Protein AF-A0A2D4LX28-F1 (afdb_monomer_lite)

Sequence (322 aa):
HTVEESMIPMRGKKRTGKRAVTASGRASVHQKMATTAMMVPIAQAVLQQLQKSELEQSAVEQGTAQNGTINRAFEMLEAPPQQAQVQVVVKEKLPEEAEQKWDEERQQLQEKHQTLCKGMSLAVCYAASIGGIATLTGTTPNLVMKGQMDELFCRNDNVVNFASWFTFAFPAMLVLLVLSWLWLLVMFLGLDFKKNFGCGISEAEKRKSERAYSIIKSEYRALGRMKFSEGAILILFIALVVLWFTREPGFMTGWANALFSHRAKSHITDATVVIFISLLMFLIPSEMPRCSSGAQQEGSPGQIRAPPALLDWTTVNRQMPW

Secondary structure (DSSP, 8-state):
--S-SS--SHHHHHHHHHHHHHHHHHHHHHHHHHHHHHHHHHHHHHHHHHHHHHHHHHHHHHHHHHSTTS-TTSTTS---------------PPPHHHHHHHHHHHHHHHHHHHHHHHHHHHHHHHHHHHHTTSSTTTSHHHHHHHHHHHHH-TTSTTSS-HHHHHHHHHHHHHHHHHHHHHHHHHHHH-S-HHHHTTTT--HHHHHHHHHHHHHHHHHHHHT-SPPHHHHHHHHHHHHHHHHHHHHS-SSS--HHHHH-TTT-TTT--HHHHHHHHHHHHHHSBSS-----S-------TT---PPPBSS-HHHHHHH---

InterPro domains:
  IPR001898 Solute carrier family 13 [PF00939] (34-322)

Structure (mmCIF, N/CA/C/O backbone):
data_AF-A0A2D4LX28-F1
#
_en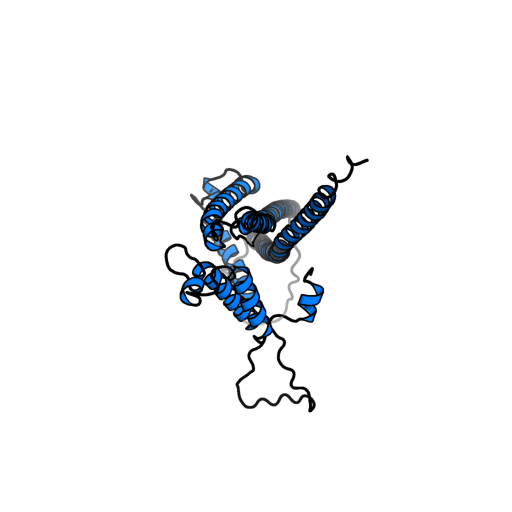try.id   AF-A0A2D4LX28-F1
#
loop_
_atom_site.group_PDB
_atom_site.id
_atom_site.type_symbol
_atom_site.label_atom_id
_atom_site.label_alt_id
_atom_site.label_comp_id
_atom_site.label_asym_id
_atom_site.label_entity_id
_atom_site.label_seq_id
_atom_site.pdbx_PDB_ins_code
_atom_site.Cartn_x
_atom_site.Cartn_y
_atom_site.Cartn_z
_atom_site.occupancy
_atom_site.B_iso_or_equiv
_atom_site.auth_seq_id
_atom_site.auth_comp_id
_atom_site.auth_asym_id
_atom_site.auth_atom_id
_atom_site.pdbx_PDB_model_num
ATOM 1 N N . HIS A 1 1 ? 21.641 49.883 -34.434 1.00 36.94 1 HIS A N 1
ATOM 2 C CA . HIS A 1 1 ? 20.726 48.747 -34.666 1.00 36.94 1 HIS A CA 1
ATOM 3 C C . HIS A 1 1 ? 21.448 47.434 -34.395 1.00 36.94 1 HIS A C 1
ATOM 5 O O . HIS A 1 1 ? 22.050 46.934 -35.329 1.00 36.94 1 HIS A O 1
ATOM 11 N N . THR A 1 2 ? 21.459 46.936 -33.149 1.00 34.66 2 THR A N 1
ATOM 12 C CA . THR A 1 2 ? 21.547 45.503 -32.743 1.00 34.66 2 THR A CA 1
ATOM 13 C C . THR A 1 2 ? 21.937 45.412 -31.263 1.00 34.66 2 THR A C 1
ATOM 15 O O . THR A 1 2 ? 23.065 45.103 -30.908 1.00 34.66 2 THR A O 1
ATOM 18 N N . VAL A 1 3 ? 20.985 45.714 -30.380 1.00 32.72 3 VAL A N 1
ATOM 19 C CA . VAL A 1 3 ? 20.997 45.262 -28.978 1.00 32.72 3 VAL A CA 1
ATOM 20 C C . VAL A 1 3 ? 19.548 44.926 -28.630 1.00 32.72 3 VAL A C 1
ATOM 22 O O . VAL A 1 3 ? 18.914 45.630 -27.859 1.00 32.72 3 VAL A O 1
ATOM 25 N N . GLU A 1 4 ? 18.955 43.931 -29.298 1.00 31.34 4 GLU A N 1
ATOM 26 C CA . GLU A 1 4 ? 17.570 43.541 -28.977 1.00 31.34 4 GLU A CA 1
ATOM 27 C C . GLU A 1 4 ? 17.203 42.085 -29.314 1.00 31.34 4 GLU A C 1
ATOM 29 O O . GLU A 1 4 ? 16.034 41.776 -29.510 1.00 31.34 4 GLU A O 1
ATOM 34 N N . GLU A 1 5 ? 18.166 41.154 -29.355 1.00 33.81 5 GLU A N 1
ATOM 35 C CA . GLU A 1 5 ? 17.870 39.769 -29.775 1.00 33.81 5 GLU A CA 1
ATOM 36 C C . GLU A 1 5 ? 18.361 38.664 -28.824 1.00 33.81 5 GLU A C 1
ATOM 38 O O . GLU A 1 5 ? 18.565 37.523 -29.222 1.00 33.81 5 GLU A O 1
ATOM 43 N N . SER A 1 6 ? 18.526 38.960 -27.531 1.00 34.12 6 SER A N 1
ATOM 44 C CA . SER A 1 6 ? 18.996 37.970 -26.542 1.00 34.12 6 SER A CA 1
ATOM 45 C C . SER A 1 6 ? 18.087 37.788 -25.322 1.00 34.12 6 SER A C 1
ATOM 47 O O . SER A 1 6 ? 18.525 37.272 -24.294 1.00 34.12 6 SER A O 1
ATOM 49 N N . MET A 1 7 ? 16.799 38.148 -25.414 1.00 34.25 7 MET A N 1
ATOM 50 C CA . MET A 1 7 ? 15.891 38.098 -24.257 1.00 34.25 7 MET A CA 1
ATOM 51 C C . MET A 1 7 ? 14.622 37.254 -24.429 1.00 34.25 7 MET A C 1
ATOM 53 O O . MET A 1 7 ? 13.633 37.498 -23.748 1.00 34.25 7 MET A O 1
ATOM 57 N N . ILE A 1 8 ? 14.614 36.215 -25.270 1.00 49.00 8 ILE A N 1
ATOM 58 C CA . ILE A 1 8 ? 13.507 35.238 -25.294 1.00 49.00 8 ILE A CA 1
ATOM 59 C C . ILE A 1 8 ? 14.082 33.832 -25.539 1.00 49.00 8 ILE A C 1
ATOM 61 O O . ILE A 1 8 ? 14.299 33.455 -26.684 1.00 49.00 8 ILE A O 1
ATOM 65 N N . PRO A 1 9 ? 14.378 33.051 -24.471 1.00 44.56 9 PRO A N 1
ATOM 66 C CA . PRO A 1 9 ? 13.49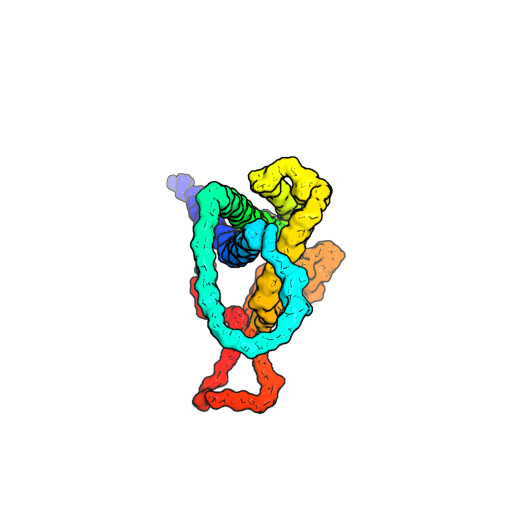4 31.924 -24.149 1.00 44.56 9 PRO A CA 1
ATOM 67 C C . PRO A 1 9 ? 13.458 31.549 -22.646 1.00 44.56 9 PRO A C 1
ATOM 69 O O . PRO A 1 9 ? 13.420 30.378 -22.290 1.00 44.56 9 PRO A O 1
ATOM 72 N N . MET A 1 10 ? 13.433 32.502 -21.709 1.00 36.56 10 MET A N 1
ATOM 73 C CA . MET A 1 10 ? 13.315 32.171 -20.267 1.00 36.56 10 MET A CA 1
ATOM 74 C C . MET A 1 10 ? 11.861 32.108 -19.753 1.00 36.56 10 MET A C 1
ATOM 76 O O . MET A 1 10 ? 11.570 31.452 -18.750 1.00 36.56 10 MET A O 1
ATOM 80 N N . ARG A 1 11 ? 10.909 32.759 -20.439 1.00 35.66 11 ARG A N 1
ATOM 81 C CA . ARG A 1 11 ? 9.483 32.781 -20.042 1.00 35.66 11 ARG A CA 1
ATOM 82 C C . ARG A 1 11 ? 8.723 31.505 -20.430 1.00 35.66 11 ARG A C 1
ATOM 84 O O . ARG A 1 11 ? 7.826 31.100 -19.692 1.00 35.66 11 ARG A O 1
ATOM 91 N N . GLY A 1 12 ? 9.107 30.864 -21.539 1.00 34.06 12 GLY A N 1
ATOM 92 C CA . GLY A 1 12 ? 8.538 29.595 -22.011 1.00 34.06 12 GLY A CA 1
ATOM 93 C C . GLY A 1 12 ? 8.856 28.437 -21.065 1.00 34.06 12 GLY A C 1
ATOM 94 O O . GLY A 1 12 ? 7.929 27.837 -20.525 1.00 34.06 12 GLY A O 1
ATOM 95 N N . LYS A 1 13 ? 10.147 28.227 -20.750 1.00 39.19 13 LYS A N 1
ATOM 96 C CA . LYS A 1 13 ? 10.625 27.212 -19.786 1.00 39.19 13 LYS A CA 1
ATOM 97 C C . LYS A 1 13 ? 10.026 27.378 -18.382 1.00 39.19 13 LYS A C 1
ATOM 99 O O . LYS A 1 13 ? 9.660 26.396 -17.746 1.00 39.19 13 LYS A O 1
ATOM 104 N N . LYS A 1 14 ? 9.845 28.616 -17.901 1.00 37.94 14 LYS A N 1
ATOM 105 C CA . LYS A 1 14 ? 9.192 28.871 -16.600 1.00 37.94 14 LYS A CA 1
ATOM 106 C C . LYS A 1 14 ? 7.691 28.550 -16.604 1.00 37.94 14 LYS A C 1
ATOM 108 O O . LYS A 1 14 ? 7.171 28.100 -15.585 1.00 37.94 14 LYS A O 1
ATOM 113 N N . ARG A 1 15 ? 6.976 28.770 -17.716 1.00 37.22 15 ARG A N 1
ATOM 114 C CA . ARG A 1 15 ? 5.542 28.432 -17.841 1.00 37.22 15 ARG A CA 1
ATOM 115 C C . ARG A 1 15 ? 5.313 26.932 -18.029 1.00 37.22 15 ARG A C 1
ATOM 117 O O . ARG A 1 15 ? 4.396 26.402 -17.404 1.00 37.22 15 ARG A O 1
ATOM 124 N N . THR A 1 16 ? 6.139 26.253 -18.823 1.00 50.81 16 THR A N 1
ATOM 125 C CA . THR A 1 16 ? 6.092 24.789 -18.964 1.00 50.81 16 THR A CA 1
ATOM 126 C C . THR A 1 16 ? 6.511 24.097 -17.671 1.00 50.81 16 THR A C 1
ATOM 128 O O . THR A 1 16 ? 5.793 23.212 -17.222 1.00 50.81 16 THR A O 1
ATOM 131 N N . GLY A 1 17 ? 7.551 24.584 -16.985 1.00 48.78 17 GLY A N 1
ATOM 132 C CA . GLY A 1 17 ? 7.940 24.102 -15.655 1.00 48.78 17 GLY A CA 1
ATOM 133 C C . GLY A 1 17 ? 6.833 24.271 -14.609 1.00 48.78 17 GLY A C 1
ATOM 134 O O . GLY A 1 17 ? 6.496 23.321 -13.912 1.00 48.78 17 GLY A O 1
ATOM 135 N N . LYS A 1 18 ? 6.169 25.436 -14.542 1.00 45.66 18 LYS A N 1
ATOM 136 C CA . LYS A 1 18 ? 5.030 25.639 -13.623 1.00 45.66 18 LYS A CA 1
ATOM 137 C C . LYS A 1 18 ? 3.840 24.722 -13.924 1.00 45.66 18 LYS A C 1
ATOM 139 O O . LYS A 1 18 ? 3.219 24.234 -12.980 1.00 45.66 18 LYS A O 1
ATOM 144 N N . ARG A 1 19 ? 3.520 24.473 -15.202 1.00 49.41 19 ARG A N 1
ATOM 145 C CA . ARG A 1 19 ? 2.456 23.532 -15.608 1.00 49.41 19 ARG A CA 1
ATOM 146 C C . ARG A 1 19 ? 2.825 22.080 -15.314 1.00 49.41 19 ARG A C 1
ATOM 148 O O . ARG A 1 19 ? 1.989 21.348 -14.802 1.00 49.41 19 ARG A O 1
ATOM 155 N N . ALA A 1 20 ? 4.073 21.690 -15.560 1.00 51.97 20 ALA A N 1
ATOM 156 C CA . ALA A 1 20 ? 4.574 20.360 -15.235 1.00 51.97 20 ALA A CA 1
ATOM 157 C C . ALA A 1 20 ? 4.544 20.106 -13.721 1.00 51.97 20 ALA A C 1
ATOM 159 O O . ALA A 1 20 ? 4.079 19.059 -13.293 1.00 51.97 20 ALA A O 1
ATOM 160 N N . VAL A 1 21 ? 4.931 21.089 -12.898 1.00 53.72 21 VAL A N 1
ATOM 161 C CA . VAL A 1 21 ? 4.879 20.989 -11.428 1.00 53.72 21 VAL A CA 1
ATOM 162 C C . VAL A 1 21 ? 3.438 20.921 -10.908 1.00 53.72 21 VAL A C 1
ATOM 164 O O . VAL A 1 21 ? 3.150 20.133 -10.012 1.00 53.72 21 VAL A O 1
ATOM 167 N N . THR A 1 22 ? 2.504 21.687 -11.481 1.00 57.62 22 THR A N 1
ATOM 168 C CA . THR A 1 22 ? 1.083 21.626 -11.077 1.00 57.62 22 THR A CA 1
ATOM 169 C C . THR A 1 22 ? 0.384 20.347 -11.540 1.00 57.62 22 THR A C 1
ATOM 171 O O . THR A 1 22 ? -0.402 19.783 -10.780 1.00 57.62 22 THR A O 1
ATOM 174 N N . ALA A 1 23 ? 0.684 19.847 -12.740 1.00 55.62 23 ALA A N 1
ATOM 175 C CA . ALA A 1 23 ? 0.189 18.555 -13.218 1.00 55.62 23 ALA A CA 1
ATOM 176 C C . ALA A 1 23 ? 0.782 17.387 -12.410 1.00 55.62 23 ALA A C 1
ATOM 178 O O . ALA A 1 23 ? 0.056 16.483 -12.004 1.00 55.62 23 ALA A O 1
ATOM 179 N N . SER A 1 24 ? 2.076 17.464 -12.090 1.00 52.50 24 SER A N 1
ATOM 180 C CA . SER A 1 24 ? 2.795 16.511 -11.238 1.00 52.50 24 SER A CA 1
ATOM 181 C C . SER A 1 24 ? 2.229 16.466 -9.816 1.00 52.50 24 SER A C 1
ATOM 183 O O . SER A 1 24 ? 1.939 15.393 -9.286 1.00 52.50 24 SER A O 1
ATOM 185 N N . GLY A 1 25 ? 1.953 17.636 -9.231 1.00 57.31 25 GLY A N 1
ATOM 186 C CA . GLY A 1 25 ? 1.267 17.744 -7.946 1.00 57.31 25 GLY A CA 1
ATOM 187 C C . GLY A 1 25 ? -0.112 17.085 -7.966 1.00 57.31 25 GLY A C 1
ATOM 188 O O . GLY A 1 25 ? -0.442 16.335 -7.050 1.00 57.31 25 GLY A O 1
ATOM 189 N N . ARG A 1 26 ? -0.896 17.281 -9.036 1.00 59.12 26 ARG A N 1
ATOM 190 C CA . ARG A 1 26 ? -2.194 16.606 -9.187 1.00 59.12 26 ARG A CA 1
ATOM 191 C C . ARG A 1 26 ? -2.039 15.093 -9.290 1.00 59.12 26 ARG A C 1
ATOM 193 O O . ARG A 1 26 ? -2.727 14.401 -8.552 1.00 59.12 26 ARG A O 1
ATOM 200 N N . ALA A 1 27 ? -1.149 14.572 -10.131 1.00 58.38 27 ALA A N 1
ATOM 201 C CA . ALA A 1 27 ? -0.966 13.126 -10.291 1.00 58.38 27 ALA A CA 1
ATOM 202 C C . ALA A 1 27 ? -0.562 12.437 -8.972 1.00 58.38 27 ALA A C 1
ATOM 204 O O . ALA A 1 27 ? -1.152 11.427 -8.592 1.00 58.38 27 ALA A O 1
ATOM 205 N N . SER A 1 28 ? 0.364 13.041 -8.219 1.00 59.31 28 SER A N 1
ATOM 206 C CA . SER A 1 28 ? 0.779 12.556 -6.894 1.00 59.31 28 SER A CA 1
ATOM 207 C C . SER A 1 28 ? -0.383 12.527 -5.892 1.00 59.31 28 SER A C 1
ATOM 209 O O . SER A 1 28 ? -0.532 11.575 -5.126 1.00 59.31 28 SER A O 1
ATOM 211 N N . VAL A 1 29 ? -1.250 13.545 -5.922 1.00 65.75 29 VAL A N 1
ATOM 212 C CA . VAL A 1 29 ? -2.462 13.581 -5.091 1.00 65.75 29 VAL A CA 1
ATOM 213 C C . VAL A 1 29 ? -3.442 12.484 -5.503 1.00 65.75 29 VAL A C 1
ATOM 215 O O . VAL A 1 29 ? -3.971 11.808 -4.628 1.00 65.75 29 VAL A O 1
ATOM 218 N N . HIS A 1 30 ? -3.645 12.246 -6.801 1.00 67.88 30 HIS A N 1
ATOM 219 C CA . HIS A 1 30 ? -4.567 11.209 -7.278 1.00 67.88 30 HIS A CA 1
ATOM 220 C C . HIS A 1 30 ? -4.117 9.803 -6.864 1.00 67.88 30 HIS A C 1
ATOM 222 O O . HIS A 1 30 ? -4.945 9.027 -6.400 1.00 67.88 30 HIS A O 1
ATOM 228 N N . GLN A 1 31 ? -2.818 9.497 -6.938 1.00 70.38 31 GLN A N 1
ATOM 229 C CA . GLN A 1 31 ? -2.269 8.206 -6.503 1.00 70.38 31 GLN A CA 1
ATOM 230 C C . GLN A 1 31 ? -2.533 7.952 -5.008 1.00 70.38 31 GLN A C 1
ATOM 232 O O . GLN A 1 31 ? -3.037 6.900 -4.620 1.00 70.38 31 GLN A O 1
ATOM 237 N N . LYS A 1 32 ? -2.228 8.939 -4.155 1.00 79.31 32 LYS A N 1
ATOM 238 C CA . LYS A 1 32 ? -2.417 8.830 -2.698 1.00 79.31 32 LYS A CA 1
ATOM 239 C C . LYS A 1 32 ? -3.896 8.768 -2.319 1.00 79.31 32 LYS A C 1
ATOM 241 O O . LYS A 1 32 ? -4.274 8.003 -1.430 1.00 79.31 32 LYS A O 1
ATOM 246 N N . MET A 1 33 ? -4.726 9.542 -3.017 1.00 79.50 33 MET A N 1
ATOM 247 C CA . MET A 1 33 ? -6.179 9.515 -2.869 1.00 79.50 33 MET A CA 1
ATOM 248 C C . MET A 1 33 ? -6.754 8.163 -3.284 1.00 79.50 33 MET A C 1
ATOM 250 O O . MET A 1 33 ? -7.613 7.662 -2.577 1.00 79.50 33 MET A O 1
ATOM 254 N N . ALA A 1 34 ? -6.267 7.541 -4.362 1.00 79.38 34 ALA A N 1
ATOM 255 C CA . ALA A 1 34 ? -6.752 6.240 -4.822 1.00 79.38 34 ALA A CA 1
ATOM 256 C C . ALA A 1 34 ? -6.504 5.136 -3.782 1.00 79.38 34 ALA A C 1
ATOM 258 O O . ALA A 1 34 ? -7.446 4.451 -3.386 1.00 79.38 34 ALA A O 1
ATOM 259 N N . THR A 1 35 ? -5.274 5.015 -3.269 1.00 80.19 35 THR A N 1
ATOM 260 C CA . THR A 1 35 ? -4.950 4.037 -2.214 1.00 80.19 35 THR A CA 1
ATOM 261 C C . THR A 1 35 ? -5.791 4.275 -0.959 1.00 80.19 35 THR A C 1
ATOM 263 O O . THR A 1 35 ? -6.367 3.341 -0.404 1.00 80.19 35 THR A O 1
ATOM 266 N N . THR A 1 36 ? -5.922 5.536 -0.541 1.00 85.06 36 THR A N 1
ATOM 267 C CA . THR A 1 36 ? -6.723 5.908 0.634 1.00 85.06 36 THR A CA 1
ATOM 268 C C . THR A 1 36 ? -8.210 5.611 0.419 1.00 85.06 36 THR A C 1
ATOM 270 O O . THR A 1 36 ? -8.847 5.018 1.283 1.00 85.06 36 THR A O 1
ATOM 273 N N . ALA A 1 37 ? -8.768 5.955 -0.742 1.00 84.38 37 ALA A N 1
ATOM 274 C CA . ALA A 1 37 ? -10.173 5.737 -1.076 1.00 84.38 37 ALA A CA 1
ATOM 275 C C . ALA A 1 37 ? -10.543 4.250 -1.156 1.00 84.38 37 ALA A C 1
ATOM 277 O O . ALA A 1 37 ? -11.684 3.899 -0.875 1.00 84.38 37 ALA A O 1
ATOM 278 N N . MET A 1 38 ? -9.594 3.374 -1.500 1.00 86.69 38 MET A N 1
ATOM 279 C CA . MET A 1 38 ? -9.806 1.924 -1.479 1.00 86.69 38 MET A CA 1
ATOM 280 C C . MET A 1 38 ? -9.688 1.334 -0.069 1.00 86.69 38 MET A C 1
ATOM 282 O O . MET A 1 38 ? -10.452 0.442 0.288 1.00 86.69 38 MET A O 1
ATOM 286 N N . MET A 1 39 ? -8.749 1.822 0.747 1.00 86.12 39 MET A N 1
ATOM 287 C CA . MET A 1 39 ? -8.460 1.240 2.064 1.00 86.12 39 MET A CA 1
ATOM 288 C C . MET A 1 39 ? -9.360 1.764 3.189 1.00 86.12 39 MET A C 1
ATOM 290 O O . MET A 1 39 ? -9.702 1.006 4.095 1.00 86.12 39 MET A O 1
ATOM 294 N N . VAL A 1 40 ? -9.762 3.039 3.153 1.00 87.06 40 VAL A N 1
ATOM 295 C CA . VAL A 1 40 ? -10.573 3.656 4.217 1.00 87.06 40 VAL A CA 1
ATOM 296 C C . VAL A 1 40 ? -11.935 2.972 4.392 1.00 87.06 40 VAL A C 1
ATOM 298 O O . VAL A 1 40 ? -12.259 2.660 5.536 1.00 87.06 40 VAL A O 1
ATOM 301 N N . PRO A 1 41 ? -12.711 2.652 3.334 1.00 87.62 41 PRO A N 1
ATOM 302 C CA . PRO A 1 41 ? -13.983 1.945 3.497 1.00 87.62 41 PRO A CA 1
ATOM 303 C C . PRO A 1 41 ? -13.819 0.561 4.127 1.00 87.62 41 PRO A C 1
ATOM 305 O O . PRO A 1 41 ? -14.639 0.162 4.946 1.00 87.62 41 PRO A O 1
ATOM 308 N N . ILE A 1 42 ? -12.737 -0.153 3.797 1.00 84.62 42 ILE A N 1
ATOM 309 C CA . ILE A 1 42 ? -12.431 -1.466 4.383 1.00 84.62 42 ILE A CA 1
ATOM 310 C C . ILE A 1 42 ? -12.132 -1.308 5.876 1.00 84.62 42 ILE A C 1
ATOM 312 O O . ILE A 1 42 ? -12.707 -2.012 6.703 1.00 84.62 42 ILE A O 1
ATOM 316 N N . ALA A 1 43 ? -11.276 -0.347 6.233 1.00 85.06 43 ALA A N 1
ATOM 317 C CA . ALA A 1 43 ? -10.963 -0.054 7.626 1.00 85.06 43 ALA A CA 1
ATOM 318 C C . ALA A 1 43 ? -12.219 0.351 8.415 1.00 85.06 43 ALA A C 1
ATOM 320 O O . ALA A 1 43 ? -12.425 -0.128 9.527 1.00 85.06 43 ALA A O 1
ATOM 321 N N . GLN A 1 44 ? -13.084 1.183 7.828 1.00 86.75 44 GLN A N 1
ATOM 322 C CA . GLN A 1 44 ? -14.354 1.592 8.427 1.00 86.75 44 GLN A CA 1
ATOM 323 C C . GLN A 1 44 ? -15.319 0.417 8.599 1.00 86.75 44 GLN A C 1
ATOM 325 O O . GLN A 1 44 ? -15.906 0.289 9.669 1.00 86.75 44 GLN A O 1
ATOM 330 N N . ALA A 1 45 ? -15.454 -0.458 7.600 1.00 86.81 45 ALA A N 1
ATOM 331 C CA . ALA A 1 45 ? -16.324 -1.629 7.670 1.00 86.81 45 ALA A CA 1
ATOM 332 C C . ALA A 1 45 ? -15.900 -2.581 8.799 1.00 86.81 45 ALA A C 1
ATOM 334 O O . ALA A 1 45 ? -16.725 -2.963 9.629 1.00 86.81 45 ALA A O 1
ATOM 335 N N . VAL A 1 46 ? -14.602 -2.887 8.899 1.00 85.00 46 VAL A N 1
ATOM 336 C CA . VAL A 1 46 ? -14.055 -3.711 9.992 1.00 85.00 46 VAL A CA 1
ATOM 337 C C . VAL A 1 46 ? -14.314 -3.053 11.350 1.00 85.00 46 VAL A C 1
ATOM 339 O O . VAL A 1 46 ? -14.726 -3.715 12.303 1.00 85.00 46 VAL A O 1
ATOM 342 N N . LEU A 1 47 ? -14.126 -1.735 11.445 1.00 85.50 47 LEU A N 1
ATOM 343 C CA . LEU A 1 47 ? -14.325 -1.006 12.694 1.00 85.50 47 LEU A CA 1
ATOM 344 C C . LEU A 1 47 ? -15.800 -0.930 13.107 1.00 85.50 47 LEU A C 1
ATOM 346 O O . LEU A 1 47 ? -16.112 -0.979 14.296 1.00 85.50 47 LEU A O 1
ATOM 350 N N . GLN A 1 48 ? -16.717 -0.822 12.146 1.00 86.94 48 GLN A N 1
ATOM 351 C CA . GLN A 1 48 ? -18.161 -0.867 12.383 1.00 86.94 48 GLN A CA 1
ATOM 352 C C . GLN A 1 48 ? 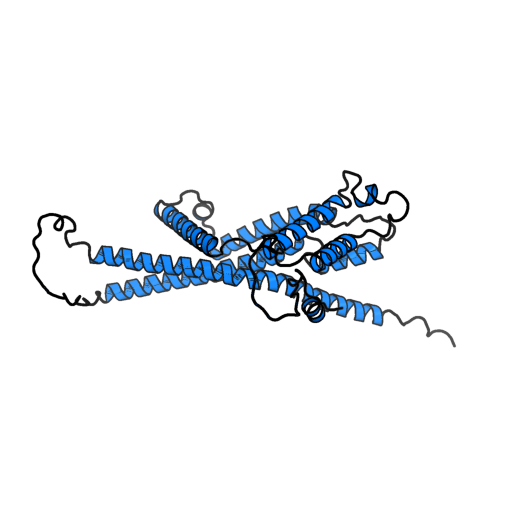-18.607 -2.243 12.882 1.00 86.94 48 GLN A C 1
ATOM 354 O O . GLN A 1 48 ? -19.424 -2.329 13.797 1.00 86.94 48 GLN A O 1
ATOM 359 N N . GLN A 1 49 ? -18.053 -3.324 12.334 1.00 85.06 49 GLN A N 1
ATOM 360 C CA . GLN A 1 49 ? -18.359 -4.670 12.815 1.00 85.06 49 GLN A CA 1
ATOM 361 C C . GLN A 1 49 ? -17.841 -4.930 14.225 1.00 85.06 49 GLN A C 1
ATOM 363 O O . GLN A 1 49 ? -18.530 -5.561 15.031 1.00 85.06 49 GLN A O 1
ATOM 368 N N . LEU A 1 50 ? -16.653 -4.411 14.539 1.00 84.06 50 LEU A N 1
ATOM 369 C CA . LEU A 1 50 ? -16.095 -4.491 15.881 1.00 84.06 50 LEU A CA 1
ATOM 370 C C . LEU A 1 50 ? -16.993 -3.756 16.887 1.00 84.06 50 LEU A C 1
ATOM 372 O O . LEU A 1 50 ? -17.346 -4.326 17.914 1.00 84.06 50 LEU A O 1
ATOM 376 N N . GLN A 1 51 ? -17.467 -2.554 16.542 1.00 85.75 51 GLN A N 1
ATOM 377 C CA . GLN A 1 51 ? -18.421 -1.800 17.364 1.00 85.75 51 GLN A CA 1
ATOM 378 C C . GLN A 1 51 ? -19.750 -2.530 17.556 1.00 85.75 51 GLN A C 1
ATOM 380 O O . GLN A 1 51 ? -20.263 -2.592 18.671 1.00 85.75 51 GLN A O 1
ATOM 385 N N . LYS A 1 52 ? -20.320 -3.072 16.473 1.00 86.19 52 LYS A N 1
ATOM 386 C CA . LYS A 1 52 ? -21.581 -3.819 16.525 1.00 86.19 52 LYS A CA 1
ATOM 387 C C . LYS A 1 52 ? -21.463 -5.015 17.471 1.00 86.19 52 LYS A C 1
ATOM 389 O O . LYS A 1 52 ? -22.350 -5.231 18.289 1.00 86.19 52 LYS A O 1
ATOM 394 N N . SER A 1 53 ? -20.340 -5.726 17.403 1.00 82.69 53 SER A N 1
ATOM 395 C CA . SER A 1 53 ? -20.062 -6.876 18.266 1.00 82.69 53 SER A CA 1
ATOM 396 C C . SER A 1 53 ? -19.886 -6.475 19.737 1.00 82.69 53 SER A C 1
ATOM 398 O O . SER A 1 53 ? -20.387 -7.171 20.618 1.00 82.69 53 SER A O 1
ATOM 400 N N . GLU A 1 54 ? -19.220 -5.348 20.027 1.00 81.25 54 GLU A N 1
ATOM 401 C CA . GLU A 1 54 ? -19.110 -4.832 21.403 1.00 81.25 54 GLU A CA 1
ATOM 402 C C . GLU A 1 54 ? -20.474 -4.391 21.965 1.00 81.25 54 GLU A C 1
ATOM 404 O O . GLU A 1 54 ? -20.784 -4.703 23.113 1.00 81.25 54 GLU A O 1
ATOM 409 N N . LEU A 1 55 ? -21.323 -3.748 21.153 1.00 82.62 55 LEU A N 1
ATOM 410 C CA . LEU A 1 55 ? -22.685 -3.353 21.543 1.00 82.62 55 LEU A CA 1
ATOM 411 C C . LEU A 1 55 ? -23.590 -4.556 21.849 1.00 82.62 55 LEU A C 1
ATOM 413 O O . LEU A 1 55 ? -24.320 -4.538 22.842 1.00 82.62 55 LEU A O 1
ATOM 417 N N . GLU A 1 56 ? -23.554 -5.593 21.007 1.00 82.44 56 GLU A N 1
ATOM 418 C CA . GLU A 1 56 ? -24.307 -6.836 21.225 1.00 82.44 56 GLU A CA 1
ATOM 419 C C . GLU A 1 56 ? -23.857 -7.535 22.512 1.00 82.44 56 GLU A C 1
ATOM 421 O O . GLU A 1 56 ? -24.685 -8.030 23.276 1.00 82.44 56 GLU A O 1
ATOM 426 N N . GLN A 1 57 ? -22.555 -7.522 22.803 1.00 77.69 57 GLN A N 1
ATOM 427 C CA . GLN A 1 57 ? -22.023 -8.119 24.021 1.00 77.69 57 GLN A CA 1
ATOM 428 C C . GLN A 1 57 ? -22.447 -7.358 25.281 1.00 77.69 57 GLN A C 1
ATOM 430 O O . GLN A 1 57 ? -22.882 -8.001 26.237 1.00 77.69 57 GLN A O 1
ATOM 435 N N . SER A 1 58 ? -22.353 -6.024 25.293 1.00 74.06 58 SER A N 1
ATOM 436 C CA . SER A 1 58 ? -22.820 -5.220 26.431 1.00 74.06 58 SER A CA 1
ATOM 437 C C . SER A 1 58 ? -24.296 -5.497 26.737 1.00 74.06 58 SER A C 1
ATOM 439 O O . SER A 1 58 ? -24.656 -5.690 27.896 1.00 74.06 58 SER A O 1
ATOM 441 N N . ALA A 1 59 ? -25.129 -5.643 25.698 1.00 77.00 59 ALA A N 1
ATOM 442 C CA . ALA A 1 59 ? -26.539 -5.998 25.858 1.00 77.00 59 ALA A CA 1
ATOM 443 C C . ALA A 1 59 ? -26.748 -7.408 26.453 1.00 77.00 59 ALA A C 1
ATOM 445 O O . ALA A 1 59 ? -27.627 -7.599 27.294 1.00 77.00 59 ALA A O 1
ATOM 446 N N . VAL A 1 60 ? -25.941 -8.401 26.054 1.00 77.81 60 VAL A N 1
ATOM 447 C CA . VAL A 1 60 ? -26.018 -9.778 26.584 1.00 77.81 60 VAL A CA 1
ATOM 448 C C . VAL A 1 60 ? -25.536 -9.862 28.033 1.00 77.81 60 VAL A C 1
ATOM 450 O O . VAL A 1 60 ? -26.192 -10.504 28.856 1.00 77.81 60 VAL A O 1
ATOM 453 N N . GLU A 1 61 ? -24.414 -9.223 28.372 1.00 71.00 61 GLU A N 1
ATOM 454 C CA . GLU A 1 61 ? -23.875 -9.207 29.742 1.00 71.00 61 GLU A CA 1
ATOM 455 C C . GLU A 1 61 ? -24.896 -8.633 30.725 1.00 71.00 61 GLU A C 1
ATOM 457 O O . GLU A 1 61 ? -25.106 -9.189 31.804 1.00 71.00 61 GLU A O 1
ATOM 462 N N . GLN A 1 62 ? -25.610 -7.588 30.321 1.00 62.50 62 GLN A N 1
ATOM 463 C CA . GLN A 1 62 ? -26.630 -6.987 31.161 1.00 62.50 62 GLN A CA 1
ATOM 464 C C . GLN A 1 62 ? -27.950 -7.769 31.189 1.00 62.50 62 GLN A C 1
ATOM 466 O O . GLN A 1 62 ? -28.544 -7.886 32.258 1.00 62.50 62 GLN A O 1
ATOM 471 N N . GLY A 1 63 ? -28.385 -8.380 30.080 1.00 60.88 63 GLY A N 1
ATOM 472 C CA . GLY A 1 63 ? -29.526 -9.308 30.101 1.00 60.88 63 GLY A CA 1
ATOM 473 C C . GLY A 1 63 ? -29.278 -10.514 31.018 1.00 60.88 63 GLY A C 1
ATOM 474 O O . GLY A 1 63 ? -30.194 -11.014 31.667 1.00 60.88 63 GLY A O 1
ATOM 475 N N . THR A 1 64 ? -28.016 -10.933 31.144 1.00 59.78 64 THR A N 1
ATOM 476 C CA . THR A 1 64 ? -27.591 -11.983 32.080 1.00 59.78 64 THR A CA 1
ATOM 477 C C . THR A 1 64 ? -27.519 -11.468 33.523 1.00 59.78 64 THR A C 1
ATOM 479 O O . THR A 1 64 ? -27.888 -12.192 34.443 1.00 59.78 64 THR A O 1
ATOM 482 N N . ALA A 1 65 ? -27.090 -10.218 33.733 1.00 54.41 65 ALA A N 1
ATOM 483 C CA . ALA A 1 65 ? -27.077 -9.576 35.049 1.00 54.41 65 ALA A CA 1
ATOM 484 C C . ALA A 1 65 ? -28.491 -9.288 35.588 1.00 54.41 65 ALA A C 1
ATOM 486 O O . ALA A 1 65 ? -28.708 -9.378 36.792 1.00 54.41 65 ALA A O 1
ATOM 487 N N . GLN A 1 66 ? -29.456 -8.989 34.712 1.00 50.78 66 GLN A N 1
ATOM 488 C CA . GLN A 1 66 ? -30.856 -8.756 35.084 1.00 50.78 66 GLN A CA 1
ATOM 489 C C . GLN A 1 66 ? -31.651 -10.053 35.279 1.00 50.78 66 GLN A C 1
ATOM 491 O O . GLN A 1 66 ? -32.439 -10.138 36.213 1.00 50.78 66 GLN A O 1
ATOM 496 N N . ASN A 1 67 ? -31.393 -11.100 34.484 1.00 49.69 67 ASN A N 1
ATOM 497 C CA . ASN A 1 67 ? -32.002 -12.428 34.680 1.00 49.69 67 ASN A CA 1
ATOM 498 C C . ASN A 1 67 ? -31.285 -13.288 35.743 1.00 49.69 67 ASN A C 1
ATOM 500 O O . ASN A 1 67 ? -31.629 -14.457 35.947 1.00 49.69 67 ASN A O 1
ATOM 504 N N . GLY A 1 68 ? -30.280 -12.733 36.423 1.00 45.19 68 GLY A N 1
ATOM 505 C CA . GLY A 1 68 ? -29.451 -13.391 37.430 1.00 45.19 68 GLY A CA 1
ATOM 506 C C . GLY A 1 68 ? -30.150 -13.641 38.770 1.00 45.19 68 GLY A C 1
ATOM 507 O O . GLY A 1 68 ? -29.618 -13.265 39.811 1.00 45.19 68 GLY A O 1
ATOM 508 N N . THR A 1 69 ? -31.330 -14.272 38.769 1.00 42.84 69 THR A N 1
ATOM 509 C CA . THR A 1 69 ? -31.915 -14.925 39.963 1.00 42.84 69 THR A CA 1
ATOM 510 C C . THR A 1 69 ? -32.944 -16.024 39.659 1.00 42.84 69 THR A C 1
ATOM 512 O O . THR A 1 69 ? -33.647 -16.451 40.571 1.00 42.84 69 THR A O 1
ATOM 515 N N . ILE A 1 70 ? -33.049 -16.536 38.423 1.00 40.56 70 ILE A N 1
ATOM 516 C CA . ILE A 1 70 ? -33.957 -17.661 38.126 1.00 40.56 70 ILE A CA 1
ATOM 517 C C . ILE A 1 70 ? -33.155 -18.903 37.716 1.00 40.56 70 ILE A C 1
ATOM 519 O O . ILE A 1 70 ? -32.339 -18.899 36.796 1.00 40.56 70 ILE A O 1
ATOM 523 N N . ASN A 1 71 ? -33.364 -19.961 38.497 1.00 48.06 71 ASN A N 1
ATOM 524 C CA . ASN A 1 71 ? -32.611 -21.207 38.557 1.00 48.06 71 ASN A CA 1
ATOM 525 C C . ASN A 1 71 ? -32.497 -21.946 37.211 1.00 48.06 71 ASN A C 1
ATOM 527 O O . ASN A 1 71 ? -33.401 -22.683 36.833 1.00 48.06 71 ASN A O 1
ATOM 531 N N . ARG A 1 72 ? -31.323 -21.907 36.564 1.00 46.88 72 ARG A N 1
ATOM 532 C CA . ARG A 1 72 ? -30.984 -22.865 35.486 1.00 46.88 72 ARG A CA 1
ATOM 533 C C . ARG A 1 72 ? -30.720 -24.295 35.972 1.00 46.88 72 ARG A C 1
ATOM 535 O O . ARG A 1 72 ? -30.637 -25.206 35.158 1.00 46.88 72 ARG A O 1
ATOM 542 N N . ALA A 1 73 ? -30.598 -24.507 37.282 1.00 38.81 73 ALA A N 1
ATOM 543 C CA . ALA A 1 73 ? -30.412 -25.837 37.864 1.00 38.81 73 ALA A CA 1
ATOM 544 C C . ALA A 1 73 ? -31.724 -26.637 38.006 1.00 38.81 73 ALA A C 1
ATOM 546 O O . ALA A 1 73 ? -31.666 -27.821 38.323 1.00 38.81 73 ALA A O 1
ATOM 547 N N . PHE A 1 74 ? -32.891 -26.019 37.782 1.00 38.94 74 PHE A N 1
ATOM 548 C CA . PHE A 1 74 ? -34.192 -26.649 38.038 1.00 38.94 74 PHE A CA 1
ATOM 549 C C . PHE A 1 74 ? -34.857 -27.258 36.786 1.00 38.94 74 PHE A C 1
ATOM 551 O O . PHE A 1 74 ? -35.763 -28.067 36.918 1.00 38.94 74 PHE A O 1
ATOM 558 N N . GLU A 1 75 ? -34.386 -26.954 35.570 1.00 45.69 75 GLU A N 1
ATOM 559 C CA . GLU A 1 75 ? -35.002 -27.450 34.319 1.00 45.69 75 GLU A CA 1
ATOM 560 C C . GLU A 1 75 ? -34.478 -28.815 33.827 1.00 45.69 75 GLU A C 1
ATOM 562 O O . GLU A 1 75 ? -34.832 -29.253 32.735 1.00 45.69 75 GLU A O 1
ATOM 567 N N . MET A 1 76 ? -33.649 -29.524 34.603 1.00 41.84 76 MET A N 1
ATOM 568 C CA . MET A 1 76 ? -33.147 -30.856 34.214 1.00 41.84 76 MET A CA 1
ATOM 569 C C . MET A 1 76 ? -33.891 -32.047 34.837 1.00 41.84 76 MET A C 1
ATOM 571 O O . MET A 1 76 ? -33.500 -33.181 34.564 1.00 41.84 76 MET A O 1
ATOM 575 N N . LEU A 1 77 ? -34.964 -31.845 35.613 1.00 44.34 77 LEU A N 1
ATOM 576 C CA . LEU A 1 77 ? -35.797 -32.956 36.092 1.00 44.34 77 LEU A CA 1
ATOM 577 C C . LEU A 1 77 ? -37.256 -32.867 35.603 1.00 44.34 77 LEU A C 1
ATOM 579 O O . LEU A 1 77 ? -38.018 -32.007 36.026 1.00 44.34 77 LEU A O 1
ATOM 583 N N . GLU A 1 78 ? -37.583 -33.859 34.767 1.00 38.03 78 GLU A N 1
ATOM 584 C CA . GLU A 1 78 ? -38.892 -34.463 34.452 1.00 38.03 78 GLU A CA 1
ATOM 585 C C . GLU A 1 78 ? -39.873 -33.768 33.479 1.00 38.03 78 GLU A C 1
ATOM 587 O O . GLU A 1 78 ? -40.363 -32.663 33.677 1.00 38.03 78 GLU A O 1
ATOM 592 N N . ALA A 1 79 ? -40.208 -34.516 32.415 1.00 38.69 79 ALA A N 1
ATOM 593 C CA . ALA A 1 79 ? -41.305 -34.281 31.464 1.00 38.69 79 ALA A CA 1
ATOM 594 C C . ALA A 1 79 ? -42.612 -34.942 31.973 1.00 38.69 79 ALA A C 1
ATOM 596 O O . ALA A 1 79 ? -42.514 -35.902 32.742 1.00 38.69 79 ALA A O 1
ATOM 597 N N . PRO A 1 80 ? -43.832 -34.518 31.552 1.00 35.94 80 PRO A N 1
ATOM 598 C CA . PRO A 1 80 ? -44.413 -34.938 30.257 1.00 35.94 80 PRO A CA 1
ATOM 599 C C . PRO A 1 80 ? -45.294 -33.848 29.566 1.00 35.94 80 PRO A C 1
ATOM 601 O O . PRO A 1 80 ? -45.430 -32.742 30.087 1.00 35.94 80 PRO A O 1
ATOM 604 N N . PRO A 1 81 ? -45.860 -34.091 28.357 1.00 47.84 81 PRO A N 1
ATOM 605 C CA . PRO A 1 81 ? -46.294 -33.028 27.452 1.00 47.84 81 PRO A CA 1
ATOM 606 C C . PRO A 1 81 ? -47.767 -32.660 27.646 1.00 47.84 81 PRO A C 1
ATOM 608 O O . PRO A 1 81 ? -48.629 -33.529 27.535 1.00 47.84 81 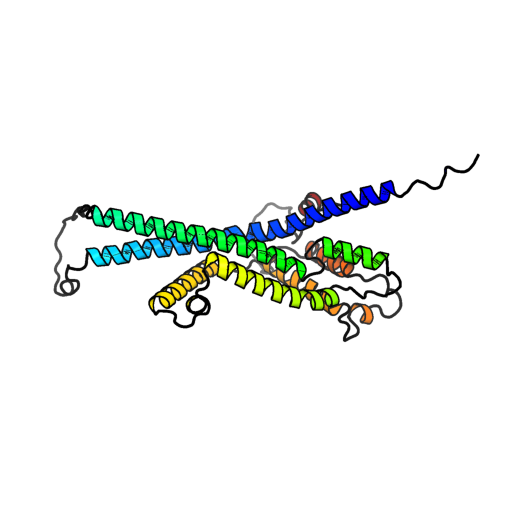PRO A O 1
ATOM 611 N N . GLN A 1 82 ? -48.077 -31.372 27.830 1.00 28.52 82 GLN A N 1
ATOM 612 C CA . GLN A 1 82 ? -49.417 -30.839 27.563 1.00 28.52 82 GLN A CA 1
ATOM 613 C C . GLN A 1 82 ? -49.425 -29.307 27.410 1.00 28.52 82 GLN A C 1
ATOM 615 O O . GLN A 1 82 ? -49.154 -28.557 28.334 1.00 28.52 82 GLN A O 1
ATOM 620 N N . GLN A 1 83 ? -49.721 -28.905 26.172 1.00 27.62 83 GLN A N 1
ATOM 621 C CA . GLN A 1 83 ? -50.474 -27.731 25.716 1.00 27.62 83 GLN A CA 1
ATOM 622 C C . GLN A 1 83 ? -50.333 -26.376 26.444 1.00 27.62 83 GLN A C 1
ATOM 624 O O . GLN A 1 83 ? -50.855 -26.152 27.527 1.00 27.62 83 GLN A O 1
ATOM 629 N N . ALA A 1 84 ? -49.806 -25.431 25.657 1.00 36.75 84 ALA A N 1
ATOM 630 C CA . ALA A 1 84 ? -50.282 -24.058 25.483 1.00 36.75 84 ALA A CA 1
ATOM 631 C C . ALA A 1 84 ? -50.355 -23.152 26.717 1.00 36.75 84 ALA A C 1
ATOM 633 O O . ALA A 1 84 ? -51.406 -23.064 27.336 1.00 36.75 84 ALA A O 1
ATOM 634 N N . GLN A 1 85 ? -49.326 -22.311 26.896 1.00 23.83 85 GLN A N 1
ATOM 635 C CA . GLN A 1 85 ? -49.499 -20.873 27.140 1.00 23.83 85 GLN A CA 1
ATOM 636 C C . GLN A 1 85 ? -48.372 -20.112 26.429 1.00 23.83 85 GLN A C 1
ATOM 638 O O . GLN A 1 85 ? -47.197 -20.267 26.753 1.00 23.83 85 GLN A O 1
ATOM 643 N N . VAL A 1 86 ? -48.729 -19.299 25.430 1.00 31.86 86 VAL A N 1
ATOM 644 C CA . VAL A 1 86 ? -47.856 -18.231 24.930 1.00 31.86 86 VAL A CA 1
ATOM 645 C C . VAL A 1 86 ? -47.722 -17.248 26.085 1.00 31.86 86 VAL A C 1
ATOM 647 O O . VAL A 1 86 ? -48.612 -16.435 26.325 1.00 31.86 86 VAL A O 1
ATOM 650 N N . GLN A 1 87 ? -46.644 -17.379 26.852 1.00 26.67 87 GLN A N 1
ATOM 651 C CA . GLN A 1 87 ? -46.307 -16.412 27.877 1.00 26.67 87 GLN A CA 1
ATOM 652 C C . GLN A 1 87 ? -45.867 -15.148 27.140 1.00 26.67 87 GLN A C 1
ATOM 654 O O . GLN A 1 87 ? -44.784 -15.076 26.558 1.00 26.67 87 GLN A O 1
ATOM 659 N N . VAL A 1 88 ? -46.780 -14.181 27.078 1.00 32.38 88 VAL A N 1
ATOM 660 C CA . VAL A 1 88 ? -46.481 -12.806 26.697 1.00 32.38 88 VAL A CA 1
ATOM 661 C C . VAL A 1 88 ? -45.357 -12.364 27.621 1.00 32.38 88 VAL A C 1
ATOM 663 O O . VAL A 1 88 ? -45.574 -12.192 28.818 1.00 32.38 88 VAL A O 1
ATOM 666 N N . VAL A 1 89 ? -44.145 -12.256 27.074 1.00 35.62 89 VAL A N 1
ATOM 667 C CA . VAL A 1 89 ? -43.001 -11.674 27.769 1.00 35.62 89 VAL A CA 1
ATOM 668 C C . VAL A 1 89 ? -43.412 -10.251 28.115 1.00 35.62 89 VAL A C 1
ATOM 670 O O . VAL A 1 89 ? -43.457 -9.370 27.253 1.00 35.62 89 VAL A O 1
ATOM 673 N N . VAL A 1 90 ? -43.809 -10.055 29.370 1.00 34.59 90 VAL A N 1
ATOM 674 C CA . VAL A 1 90 ? -44.029 -8.738 29.945 1.00 34.59 90 VAL A CA 1
ATOM 675 C C . VAL A 1 90 ? -42.703 -8.014 29.791 1.00 34.59 90 VAL A C 1
ATOM 677 O O . VAL A 1 90 ? -41.684 -8.424 30.339 1.00 34.59 90 VAL A O 1
ATOM 680 N N . LYS A 1 91 ? -42.719 -6.964 28.969 1.00 39.69 91 LYS A N 1
ATOM 681 C CA . LYS A 1 91 ? -41.666 -5.961 28.882 1.00 39.69 91 LYS A CA 1
ATOM 682 C C . LYS A 1 91 ? -41.659 -5.235 30.224 1.00 39.69 91 LYS A C 1
ATOM 684 O O . LYS A 1 91 ? -42.274 -4.181 30.363 1.00 39.69 91 LYS A O 1
ATOM 689 N N . GLU A 1 92 ? -41.072 -5.867 31.233 1.00 45.81 92 GLU A N 1
ATOM 690 C CA . GLU A 1 92 ? -40.809 -5.234 32.513 1.00 45.81 92 GLU A CA 1
ATOM 691 C C . GLU A 1 92 ? -39.892 -4.052 32.198 1.00 45.81 92 GLU A C 1
ATOM 693 O O . GLU A 1 92 ? -38.811 -4.207 31.625 1.00 45.81 92 GLU A O 1
ATOM 698 N N . LYS A 1 93 ? -40.431 -2.848 32.394 1.00 47.75 93 LYS A N 1
ATOM 699 C CA . LYS A 1 93 ? -39.754 -1.589 32.100 1.00 47.75 93 LYS A CA 1
ATOM 700 C C . LYS A 1 93 ? -38.467 -1.604 32.927 1.00 47.75 93 LYS A C 1
ATOM 702 O O . LYS A 1 93 ? -38.548 -1.742 34.147 1.00 47.75 93 LYS A O 1
ATOM 707 N N . LEU A 1 94 ? -37.309 -1.535 32.269 1.00 55.66 94 LEU A N 1
ATOM 708 C CA . LEU A 1 94 ? -36.022 -1.411 32.952 1.00 55.66 94 LEU A CA 1
ATOM 709 C C . LEU A 1 94 ? -36.147 -0.278 33.996 1.00 55.66 94 LEU A C 1
ATOM 711 O O . LEU A 1 94 ? -36.810 0.722 33.703 1.00 55.66 94 LEU A O 1
ATOM 715 N N . PRO A 1 95 ? -35.533 -0.386 35.187 1.00 67.62 95 PRO A N 1
ATOM 716 C CA . PRO A 1 95 ? -35.450 0.749 36.104 1.00 67.62 95 PRO A CA 1
ATOM 717 C C . PRO A 1 95 ? -34.922 1.980 35.346 1.00 67.62 95 PRO A C 1
ATOM 719 O O . PRO A 1 95 ? -33.928 1.846 34.635 1.00 67.62 95 PRO A O 1
ATOM 722 N N . GLU A 1 96 ? -35.551 3.157 35.469 1.00 67.75 96 GLU A N 1
ATOM 723 C CA . GLU A 1 96 ? -35.137 4.363 34.714 1.00 67.75 96 GLU A CA 1
ATOM 724 C C . GLU A 1 96 ? -33.648 4.701 34.934 1.00 67.75 96 GLU A C 1
ATOM 726 O O . GLU A 1 96 ? -32.962 5.130 34.011 1.00 67.75 96 GLU A O 1
ATOM 731 N N . GLU A 1 97 ? -33.114 4.413 36.125 1.00 68.62 97 GLU A N 1
ATOM 732 C CA . GLU A 1 97 ? -31.688 4.552 36.458 1.00 68.62 97 GLU A CA 1
ATOM 733 C C . GLU A 1 97 ? -30.788 3.582 35.672 1.00 68.62 97 GLU A C 1
ATOM 735 O O . GLU A 1 97 ? -29.656 3.913 35.312 1.00 68.62 97 GLU A O 1
ATOM 740 N N . ALA A 1 98 ? -31.285 2.376 35.382 1.00 71.81 98 ALA A N 1
ATOM 741 C CA . ALA A 1 98 ? -30.597 1.437 34.512 1.00 71.81 98 ALA A CA 1
ATOM 742 C C . ALA A 1 98 ? -30.644 1.934 33.062 1.00 71.81 98 ALA A C 1
ATOM 744 O O . ALA A 1 98 ? -29.600 1.958 32.429 1.00 71.81 98 ALA A O 1
ATOM 745 N N . GLU A 1 99 ? -31.784 2.407 32.544 1.00 73.12 99 GLU A N 1
ATOM 746 C CA . GLU A 1 99 ? -31.840 2.946 31.168 1.00 73.12 99 GLU A CA 1
ATOM 747 C C . GLU A 1 99 ? -30.865 4.118 30.974 1.00 73.12 99 GLU A C 1
ATOM 749 O O . GLU A 1 99 ? -30.098 4.123 30.012 1.00 73.12 99 GLU A O 1
ATOM 754 N N . GLN A 1 100 ? -30.804 5.048 31.933 1.00 79.12 100 GLN A N 1
ATOM 755 C CA . GLN A 1 100 ? -29.881 6.188 31.889 1.00 79.12 100 GLN A CA 1
ATOM 756 C C . GLN A 1 100 ? -28.412 5.753 31.869 1.00 79.12 100 GLN A C 1
ATOM 758 O O . GLN A 1 100 ? -27.647 6.194 31.012 1.00 79.12 100 GLN A O 1
ATOM 763 N N . LYS A 1 101 ? -28.015 4.836 32.760 1.00 81.38 101 LYS A N 1
ATOM 764 C CA . LYS A 1 101 ? -26.639 4.322 32.798 1.00 81.38 101 LYS A CA 1
ATOM 765 C C . LYS A 1 101 ? -26.243 3.631 31.489 1.00 81.38 101 LYS A C 1
ATOM 767 O O . LYS A 1 101 ? -25.090 3.696 31.068 1.00 81.38 101 LYS A O 1
ATOM 772 N N . TRP A 1 102 ? -27.187 2.963 30.834 1.00 75.62 102 TRP A N 1
ATOM 773 C CA . TRP A 1 102 ? -26.938 2.281 29.566 1.00 75.62 102 TRP A CA 1
ATOM 774 C C . TRP A 1 102 ? -26.810 3.254 28.403 1.00 75.62 102 TRP A C 1
ATOM 776 O O . TRP A 1 102 ? -25.968 3.051 27.526 1.00 75.62 102 TRP A O 1
ATOM 786 N N . ASP A 1 103 ? -27.628 4.303 28.389 1.00 81.56 103 ASP A N 1
ATOM 787 C CA . ASP A 1 103 ? -27.514 5.367 27.401 1.00 81.56 103 ASP A CA 1
ATOM 788 C C . ASP A 1 103 ? -26.168 6.092 27.540 1.00 81.56 103 ASP A C 1
ATOM 790 O O . ASP A 1 103 ? -25.497 6.327 26.533 1.00 81.56 103 ASP A O 1
ATOM 794 N N . GLU A 1 104 ? -25.700 6.331 28.769 1.00 84.31 104 GLU A N 1
ATOM 795 C CA . GLU A 1 104 ? -24.361 6.867 29.041 1.00 84.31 104 GLU A CA 1
ATOM 796 C C . GLU A 1 104 ? -23.239 5.924 28.567 1.00 84.31 104 GLU A C 1
ATOM 798 O O . GLU A 1 104 ? -22.317 6.355 27.869 1.00 84.31 104 GLU A O 1
ATOM 803 N N . GLU A 1 105 ? -23.306 4.625 28.882 1.00 82.00 105 GLU A N 1
ATOM 804 C CA . GLU A 1 105 ? -22.319 3.632 28.425 1.00 82.00 105 GLU A CA 1
ATOM 805 C C . GLU A 1 105 ? -22.274 3.533 26.889 1.00 82.00 105 GLU A C 1
ATOM 807 O O . GLU A 1 105 ? -21.194 3.450 26.291 1.00 82.00 105 GLU A O 1
ATOM 812 N N . ARG A 1 106 ? -23.437 3.599 26.227 1.00 80.31 106 ARG A N 1
ATOM 813 C CA . ARG A 1 106 ? -23.548 3.612 24.762 1.00 80.31 106 ARG A CA 1
ATOM 814 C C . ARG A 1 106 ? -22.961 4.874 24.152 1.00 80.31 106 ARG A C 1
ATOM 816 O O . ARG A 1 106 ? -22.237 4.767 23.160 1.00 80.31 106 ARG A O 1
ATOM 823 N N . GLN A 1 107 ? -23.236 6.038 24.734 1.00 84.81 107 GLN A N 1
ATOM 824 C CA . GLN A 1 107 ? -22.649 7.303 24.295 1.00 84.81 107 GLN A CA 1
ATOM 825 C C . GLN A 1 107 ? -21.122 7.267 24.426 1.00 84.81 107 GLN A C 1
ATOM 827 O O . GLN A 1 107 ? -20.419 7.537 23.452 1.00 84.81 107 GLN A O 1
ATOM 832 N N . GLN A 1 108 ? -20.589 6.808 25.562 1.00 84.50 108 GLN A N 1
ATOM 833 C CA . GLN A 1 108 ? -19.141 6.664 25.752 1.00 84.50 108 GLN A CA 1
ATOM 834 C C . GLN A 1 108 ? -18.506 5.684 24.754 1.00 84.50 108 GLN A C 1
ATOM 836 O O . GLN A 1 108 ? -17.400 5.918 24.259 1.00 84.50 108 GLN A O 1
ATOM 841 N N . LEU A 1 109 ? -19.178 4.571 24.445 1.00 81.62 109 LEU A N 1
ATOM 842 C CA . LEU A 1 109 ? -18.700 3.611 23.450 1.00 81.62 109 LEU A CA 1
ATOM 843 C C . LEU A 1 109 ? -18.700 4.213 22.037 1.00 81.62 109 LEU A C 1
ATOM 845 O O . LEU A 1 109 ? -17.746 4.017 21.281 1.00 81.62 109 LEU A O 1
ATOM 849 N N . GLN A 1 110 ? -19.735 4.981 21.690 1.00 83.94 110 GLN A N 1
ATOM 850 C CA . GLN A 1 110 ? -19.816 5.699 20.418 1.00 83.94 110 GLN A CA 1
ATOM 851 C C . GLN A 1 110 ? -18.711 6.754 20.285 1.00 83.94 110 GLN A C 1
ATOM 853 O O . GLN A 1 110 ? -18.073 6.831 19.237 1.00 83.94 110 GLN A O 1
ATOM 858 N N . GLU A 1 111 ? -18.422 7.527 21.331 1.00 84.81 111 GLU A N 1
ATOM 859 C CA . GLU A 1 111 ? -17.339 8.520 21.322 1.00 84.81 111 GLU A CA 1
ATOM 860 C C . GLU A 1 111 ? -15.956 7.877 21.156 1.00 84.81 111 GLU A C 1
ATOM 862 O O . GLU A 1 111 ? -15.134 8.333 20.347 1.00 84.81 111 GLU A O 1
ATOM 867 N N . LYS A 1 112 ? -15.705 6.769 21.868 1.00 82.62 112 LYS A N 1
ATOM 868 C CA . LYS A 1 112 ? -14.482 5.965 21.711 1.00 82.62 112 LYS A CA 1
ATOM 869 C C . LYS A 1 112 ? -14.350 5.444 20.286 1.00 82.62 112 LYS A C 1
ATOM 871 O O . LYS A 1 112 ? -13.283 5.562 19.681 1.00 82.62 112 LYS A O 1
ATOM 876 N N . HIS A 1 113 ? -15.439 4.929 19.720 1.00 83.56 113 HIS A N 1
ATOM 877 C CA . HIS A 1 113 ? -15.460 4.432 18.349 1.00 83.56 113 HIS A CA 1
ATOM 878 C C . HIS A 1 113 ? -15.199 5.531 17.319 1.00 83.56 113 HIS A C 1
ATOM 880 O O . HIS A 1 113 ? -14.389 5.337 16.415 1.00 83.56 113 HIS A O 1
ATOM 886 N N . GLN A 1 114 ? -15.806 6.710 17.472 1.00 84.88 114 GLN A N 1
ATOM 887 C CA . GLN A 1 114 ? -15.545 7.844 16.585 1.00 84.88 114 GLN A CA 1
ATOM 888 C C . GLN A 1 114 ? -14.084 8.291 16.653 1.00 84.88 114 GLN A C 1
ATOM 890 O O . GLN A 1 114 ? -13.481 8.599 15.623 1.00 84.88 114 GLN A O 1
ATOM 895 N N . THR A 1 115 ? -13.502 8.318 17.850 1.00 86.00 115 THR A N 1
ATOM 896 C CA . THR A 1 115 ? -12.088 8.655 18.051 1.00 86.00 115 THR A CA 1
ATOM 897 C C . THR A 1 115 ? -11.180 7.629 17.374 1.00 86.00 115 THR A C 1
ATOM 899 O O . THR A 1 115 ? -10.256 8.004 16.651 1.00 86.00 115 THR A O 1
ATOM 902 N N . LEU A 1 116 ? -11.506 6.340 17.500 1.00 84.31 116 LEU A N 1
ATOM 903 C CA . LEU A 1 116 ? -10.800 5.251 16.830 1.00 84.31 116 LEU A CA 1
ATOM 904 C C . LEU A 1 116 ? -10.956 5.309 15.299 1.00 84.31 116 LEU A C 1
ATOM 906 O O . LEU A 1 116 ? -9.974 5.131 14.583 1.00 84.31 116 LEU A O 1
ATOM 910 N N . CYS A 1 117 ? -12.148 5.633 14.783 1.00 86.50 117 CYS A N 1
ATOM 911 C CA . CYS A 1 117 ? -12.397 5.833 13.350 1.00 86.50 117 CYS A CA 1
ATOM 912 C C . CYS A 1 117 ? -11.544 6.970 12.787 1.00 86.50 117 CYS A C 1
ATOM 914 O O . CYS A 1 117 ? -10.926 6.822 11.728 1.00 86.50 117 CYS A O 1
ATOM 916 N N . LYS A 1 118 ? -11.510 8.107 13.493 1.00 87.31 118 LYS A N 1
ATOM 917 C CA . LYS A 1 118 ? -10.696 9.274 13.128 1.00 87.31 118 LYS A CA 1
ATOM 918 C C . LYS A 1 118 ? -9.213 8.903 13.116 1.00 87.31 118 LYS A C 1
ATOM 920 O O . LYS A 1 118 ? -8.529 9.187 12.134 1.00 87.31 118 LYS A O 1
ATOM 925 N N . GLY A 1 119 ? -8.745 8.213 14.157 1.00 88.56 119 GLY A N 1
ATOM 926 C CA . GLY A 1 119 ? -7.359 7.766 14.267 1.00 88.56 119 GLY A CA 1
ATOM 927 C C . GLY A 1 119 ? -6.949 6.782 13.180 1.00 88.56 119 GLY A C 1
ATOM 928 O O . GLY A 1 119 ? -5.941 7.000 12.511 1.00 88.56 119 GLY A O 1
ATOM 929 N N . MET A 1 120 ? -7.763 5.756 12.931 1.00 86.88 120 MET A N 1
ATOM 930 C CA . MET A 1 120 ? -7.511 4.769 11.881 1.00 86.88 120 MET A CA 1
ATOM 931 C C . MET A 1 120 ? -7.500 5.414 10.489 1.00 86.88 120 MET A C 1
ATOM 933 O O . MET A 1 120 ? -6.608 5.142 9.689 1.00 86.88 120 MET A O 1
ATOM 937 N N . SER A 1 121 ? -8.440 6.321 10.206 1.00 87.69 121 SER A N 1
ATOM 938 C CA . SER A 1 121 ? -8.493 7.021 8.914 1.00 87.69 121 SER A CA 1
ATOM 939 C C . SER A 1 121 ? -7.243 7.879 8.686 1.00 87.69 121 SER A C 1
ATOM 941 O O . SER A 1 121 ? -6.655 7.843 7.606 1.00 87.69 121 SER A O 1
ATOM 943 N N . LEU A 1 122 ? -6.783 8.604 9.712 1.00 89.31 122 LEU A N 1
ATOM 944 C CA . LEU A 1 122 ? -5.537 9.372 9.644 1.00 89.31 122 LEU A CA 1
ATOM 945 C C . LEU A 1 122 ? -4.313 8.465 9.486 1.00 89.31 122 LEU A C 1
ATOM 947 O O . LEU A 1 122 ? -3.431 8.783 8.689 1.00 89.31 122 LEU A O 1
ATOM 951 N N . ALA A 1 123 ? -4.273 7.327 10.183 1.00 90.25 123 ALA A N 1
ATOM 952 C CA . ALA A 1 123 ? -3.195 6.351 10.054 1.00 90.25 123 ALA A CA 1
ATOM 953 C C . ALA A 1 123 ? -3.075 5.826 8.619 1.00 90.25 123 ALA A C 1
ATOM 955 O O . ALA A 1 123 ? -1.975 5.814 8.067 1.00 90.25 123 ALA A O 1
ATOM 956 N N . VAL A 1 124 ? -4.199 5.480 7.982 1.00 90.00 124 VAL A N 1
ATOM 957 C CA . VAL A 1 124 ? -4.231 5.043 6.577 1.00 90.00 124 VAL A CA 1
ATOM 958 C C . VAL A 1 124 ? -3.708 6.144 5.645 1.00 90.00 124 VAL A C 1
ATOM 960 O O . VAL A 1 124 ? -2.855 5.869 4.800 1.00 90.00 124 VAL A O 1
ATOM 963 N N . CYS A 1 125 ? -4.135 7.398 5.826 1.00 89.06 125 CYS A N 1
ATOM 964 C CA . CYS A 1 125 ? -3.666 8.535 5.021 1.00 89.06 125 CYS A CA 1
ATOM 965 C C . CYS A 1 125 ? -2.150 8.784 5.151 1.00 89.06 125 CYS A C 1
ATOM 967 O O . CYS A 1 125 ? -1.464 9.035 4.150 1.00 89.06 125 CYS A O 1
ATOM 969 N N . TYR A 1 126 ? -1.613 8.720 6.376 1.00 90.94 126 TYR A N 1
ATOM 970 C CA . TYR A 1 126 ? -0.179 8.883 6.628 1.00 90.94 126 TYR A CA 1
ATOM 971 C C . TYR A 1 126 ? 0.626 7.713 6.061 1.00 90.94 126 TYR A C 1
ATOM 973 O O . TYR A 1 126 ? 1.610 7.945 5.358 1.00 90.94 126 TYR A O 1
ATOM 981 N N . ALA A 1 127 ? 0.178 6.474 6.276 1.00 91.06 127 ALA A N 1
ATOM 982 C CA . ALA A 1 127 ? 0.825 5.283 5.736 1.00 91.06 127 ALA A CA 1
ATOM 983 C C . ALA A 1 127 ? 0.866 5.305 4.199 1.00 91.06 127 ALA A C 1
ATOM 985 O O . ALA A 1 127 ? 1.928 5.095 3.611 1.00 91.06 127 ALA A O 1
ATOM 986 N N . ALA A 1 128 ? -0.247 5.652 3.542 1.00 88.75 128 ALA A N 1
ATOM 987 C CA . ALA A 1 128 ? -0.307 5.800 2.086 1.00 88.75 128 ALA A CA 1
ATOM 988 C C . ALA A 1 128 ? 0.659 6.884 1.573 1.00 88.75 128 ALA A C 1
ATOM 990 O O . ALA A 1 128 ? 1.294 6.726 0.528 1.00 88.75 128 ALA A O 1
ATOM 991 N N . SER A 1 129 ? 0.814 7.980 2.322 1.00 88.56 129 SER A N 1
ATOM 992 C CA . SER A 1 129 ? 1.720 9.075 1.963 1.00 88.56 129 SER A CA 1
ATOM 993 C C . SER A 1 129 ? 3.196 8.717 2.133 1.00 88.56 129 SER A C 1
ATOM 995 O O . SER A 1 129 ? 3.997 9.072 1.267 1.00 88.56 129 SER A O 1
ATOM 997 N N . ILE A 1 130 ? 3.544 8.030 3.225 1.00 91.69 130 ILE A N 1
ATOM 998 C CA . ILE A 1 130 ? 4.912 7.611 3.562 1.00 91.69 130 ILE A CA 1
ATOM 999 C C . ILE A 1 130 ? 5.368 6.474 2.641 1.00 91.69 130 ILE A C 1
ATOM 1001 O O . ILE A 1 130 ? 6.475 6.527 2.106 1.00 91.69 130 ILE A O 1
ATOM 1005 N N . GLY A 1 131 ? 4.498 5.498 2.361 1.00 89.19 131 GLY A N 1
ATOM 1006 C CA . GLY A 1 131 ? 4.806 4.376 1.468 1.00 89.19 131 GLY A CA 1
ATOM 1007 C C . GLY A 1 131 ? 5.187 4.810 0.048 1.00 89.19 131 GLY A C 1
ATOM 1008 O O . GLY A 1 131 ? 6.070 4.212 -0.567 1.00 89.19 131 GLY A O 1
ATOM 1009 N N . GLY A 1 132 ? 4.604 5.907 -0.453 1.00 86.88 132 GLY A N 1
ATOM 1010 C CA . GLY A 1 132 ? 4.955 6.471 -1.762 1.00 86.88 132 GLY A CA 1
ATOM 1011 C C . GLY A 1 132 ? 6.395 6.994 -1.864 1.00 86.88 132 GLY A C 1
ATOM 1012 O O . GLY A 1 132 ? 6.916 7.123 -2.968 1.00 86.88 132 GLY A O 1
ATOM 1013 N N . ILE A 1 133 ? 7.063 7.279 -0.742 1.00 88.81 133 ILE A N 1
ATOM 1014 C CA . ILE A 1 133 ? 8.432 7.823 -0.729 1.00 88.81 133 ILE A CA 1
ATOM 1015 C C . ILE A 1 133 ? 9.463 6.742 -1.093 1.00 88.81 133 ILE A C 1
ATOM 1017 O O . ILE A 1 133 ? 10.474 7.047 -1.726 1.00 88.81 133 ILE A O 1
ATOM 1021 N N . ALA A 1 134 ? 9.196 5.479 -0.747 1.00 89.19 134 ALA A N 1
ATOM 1022 C CA . ALA A 1 134 ? 10.155 4.384 -0.904 1.00 89.19 134 ALA A CA 1
ATOM 1023 C C . ALA A 1 134 ? 10.464 4.012 -2.356 1.00 89.19 134 ALA A C 1
ATOM 1025 O O . ALA A 1 134 ? 11.555 3.532 -2.651 1.00 89.19 134 ALA A O 1
ATOM 1026 N N . THR A 1 135 ? 9.514 4.213 -3.268 1.00 88.25 135 THR A N 1
ATOM 1027 C CA . THR A 1 135 ? 9.686 3.860 -4.680 1.00 88.25 135 THR A CA 1
ATOM 1028 C C . THR A 1 135 ? 9.875 5.110 -5.527 1.00 88.25 135 THR A C 1
ATOM 1030 O O . THR A 1 135 ? 9.252 6.151 -5.303 1.00 88.25 135 THR A O 1
ATOM 1033 N N . LEU A 1 136 ? 10.733 5.006 -6.543 1.00 84.56 136 LEU A N 1
ATOM 1034 C CA . LEU A 1 136 ? 11.019 6.110 -7.462 1.00 84.56 136 LEU A CA 1
ATOM 1035 C C . LEU A 1 136 ? 9.760 6.548 -8.233 1.00 84.56 136 LEU A C 1
ATOM 1037 O O . LEU A 1 136 ? 9.555 7.729 -8.493 1.00 84.56 136 LEU A O 1
ATOM 1041 N N . THR A 1 137 ? 8.883 5.590 -8.538 1.00 84.81 137 THR A N 1
ATOM 1042 C CA . THR A 1 137 ? 7.583 5.797 -9.193 1.00 84.81 137 THR A CA 1
ATOM 1043 C C . THR A 1 137 ? 6.447 6.109 -8.215 1.00 84.81 137 THR A C 1
ATOM 1045 O O . THR A 1 137 ? 5.323 6.341 -8.649 1.00 84.81 137 THR A O 1
ATOM 1048 N N . GLY A 1 138 ? 6.701 6.094 -6.902 1.00 82.25 138 GLY A N 1
ATOM 1049 C CA . GLY A 1 138 ? 5.661 6.230 -5.881 1.00 82.25 138 GLY A CA 1
ATOM 1050 C C . GLY A 1 138 ? 5.156 7.659 -5.697 1.00 82.25 138 GLY A C 1
ATOM 1051 O O . GLY A 1 138 ? 3.994 7.862 -5.345 1.00 82.25 138 GLY A O 1
ATOM 1052 N N . THR A 1 139 ? 5.992 8.663 -5.977 1.00 85.31 139 THR A N 1
ATOM 1053 C CA . THR A 1 139 ? 5.566 10.066 -6.007 1.00 85.31 139 THR A CA 1
ATOM 1054 C C . THR A 1 139 ? 6.134 10.796 -7.213 1.00 85.31 139 THR A C 1
ATOM 1056 O O . THR A 1 139 ? 7.261 10.566 -7.646 1.00 85.31 139 THR A O 1
ATOM 1059 N N . THR A 1 140 ? 5.355 11.726 -7.758 1.00 85.25 140 THR A N 1
ATOM 1060 C CA . THR A 1 140 ? 5.763 12.461 -8.955 1.00 85.25 140 THR A CA 1
ATOM 1061 C C . THR A 1 140 ? 7.002 13.352 -8.762 1.00 85.25 140 THR A C 1
ATOM 1063 O O . THR A 1 140 ? 7.796 13.426 -9.697 1.00 85.25 140 THR A O 1
ATOM 1066 N N . PRO A 1 141 ? 7.257 13.980 -7.592 1.00 85.38 141 PRO A N 1
ATOM 1067 C CA . PRO A 1 141 ? 8.520 14.678 -7.342 1.00 85.38 141 PRO A CA 1
ATOM 1068 C C . PRO A 1 141 ? 9.761 13.789 -7.499 1.00 85.38 141 PRO A C 1
ATOM 1070 O O . PRO A 1 141 ? 10.745 14.250 -8.071 1.00 85.38 141 PRO A O 1
ATOM 1073 N N . ASN A 1 142 ? 9.701 12.520 -7.072 1.00 88.00 142 ASN A N 1
ATOM 1074 C CA . ASN A 1 142 ? 10.808 11.567 -7.233 1.00 88.00 142 ASN A CA 1
ATOM 1075 C C . ASN A 1 142 ? 11.101 11.314 -8.721 1.00 88.00 142 ASN A C 1
ATOM 1077 O O . ASN A 1 142 ? 12.253 11.347 -9.150 1.00 88.00 142 ASN A O 1
ATOM 1081 N N . LEU A 1 143 ? 10.051 11.141 -9.528 1.00 83.94 143 LEU A N 1
ATOM 1082 C CA . LEU A 1 143 ? 10.180 10.917 -10.968 1.00 83.94 143 LEU A CA 1
ATOM 1083 C C . LEU A 1 143 ? 10.682 12.163 -11.716 1.00 83.94 143 LEU A C 1
ATOM 1085 O O . LEU A 1 143 ? 11.513 12.050 -12.614 1.00 83.94 143 LEU A O 1
ATOM 1089 N N . VAL A 1 144 ? 10.210 13.354 -11.333 1.00 85.75 144 VAL A N 1
ATOM 1090 C CA . VAL A 1 144 ? 10.693 14.627 -11.895 1.00 85.75 144 VAL A CA 1
ATOM 1091 C C . VAL A 1 144 ? 12.160 14.846 -11.542 1.00 85.75 144 VAL A C 1
ATOM 1093 O O . VAL A 1 144 ? 12.933 15.239 -12.412 1.00 85.75 144 VAL A O 1
ATOM 1096 N N . MET A 1 145 ? 12.558 14.565 -10.296 1.00 85.06 145 MET A N 1
ATOM 1097 C CA . MET A 1 145 ? 13.959 14.635 -9.886 1.00 85.06 145 MET A CA 1
ATOM 1098 C C . MET A 1 145 ? 14.815 13.695 -10.732 1.00 85.06 145 MET A C 1
ATOM 1100 O O . MET A 1 145 ? 15.817 14.148 -11.273 1.00 85.06 145 MET A O 1
ATOM 1104 N N . LYS A 1 146 ? 14.393 12.437 -10.917 1.00 83.50 146 LYS A N 1
ATOM 1105 C CA . LYS A 1 146 ? 15.098 11.490 -11.787 1.00 83.50 146 LYS A CA 1
ATOM 1106 C C . LYS A 1 146 ? 15.255 12.035 -13.209 1.00 83.50 146 LYS A C 1
ATOM 1108 O O . LYS A 1 146 ? 16.365 12.087 -13.716 1.00 83.50 146 LYS A O 1
ATOM 1113 N N . GLY A 1 147 ? 14.169 12.517 -13.816 1.00 83.19 147 GLY A N 1
ATOM 1114 C CA . GLY A 1 147 ? 14.215 13.067 -15.174 1.00 83.19 147 GLY A CA 1
ATOM 1115 C C . GLY A 1 147 ? 15.141 14.280 -15.311 1.00 83.19 147 GLY A C 1
ATOM 1116 O O . GLY A 1 147 ? 15.819 14.422 -16.321 1.00 83.19 147 GLY A O 1
ATOM 1117 N N . GLN A 1 148 ? 15.211 15.142 -14.292 1.00 84.25 148 GLN A N 1
ATOM 1118 C CA . GLN A 1 148 ? 16.151 16.270 -14.269 1.00 84.25 148 GLN A CA 1
ATOM 1119 C C . GLN A 1 148 ? 17.594 15.830 -14.005 1.00 84.25 148 GLN A C 1
ATOM 1121 O O . GLN A 1 148 ? 18.518 16.413 -14.562 1.00 84.25 148 GLN A O 1
ATOM 1126 N N . MET A 1 149 ? 17.797 14.806 -13.176 1.00 82.00 149 MET A N 1
ATOM 1127 C CA . MET A 1 149 ? 19.116 14.232 -12.912 1.00 82.00 149 MET A CA 1
ATOM 1128 C C . MET A 1 149 ? 19.706 13.625 -14.188 1.00 82.00 149 MET A C 1
ATOM 1130 O O . MET A 1 149 ? 20.863 13.892 -14.504 1.00 82.00 149 MET A O 1
ATOM 1134 N N . ASP A 1 150 ? 18.883 12.896 -14.946 1.00 78.19 150 ASP A N 1
ATOM 1135 C CA . ASP A 1 150 ? 19.256 12.299 -16.230 1.00 78.19 150 ASP A CA 1
ATOM 1136 C C . ASP A 1 150 ? 19.599 13.382 -17.282 1.00 78.19 150 ASP A C 1
ATOM 1138 O O . ASP A 1 150 ? 20.523 13.195 -18.068 1.00 78.19 150 ASP A O 1
ATOM 1142 N N . GLU A 1 151 ? 18.911 14.536 -17.277 1.00 78.50 151 GLU A N 1
ATOM 1143 C CA . GLU A 1 151 ? 19.161 15.666 -18.199 1.00 78.50 151 GLU A CA 1
ATOM 1144 C C . GLU A 1 151 ? 20.405 16.496 -17.820 1.00 78.50 151 GLU A C 1
ATOM 1146 O O . GLU A 1 151 ? 21.132 16.976 -18.691 1.00 78.50 151 GLU A O 1
ATOM 1151 N N . LEU A 1 152 ? 20.656 16.701 -16.523 1.00 80.38 152 LEU A N 1
ATOM 1152 C CA . LEU A 1 152 ? 21.757 17.540 -16.032 1.00 80.38 152 LEU A CA 1
ATOM 1153 C C . LEU A 1 152 ? 23.089 16.785 -15.950 1.00 80.38 152 LEU A C 1
ATOM 1155 O O . LEU A 1 152 ? 24.149 17.388 -16.125 1.00 80.38 152 LEU A O 1
ATOM 1159 N N . PHE A 1 153 ? 23.047 15.476 -15.693 1.00 74.19 153 PHE A N 1
ATOM 1160 C CA . PHE A 1 153 ? 24.227 14.636 -15.490 1.00 74.19 153 PHE A CA 1
ATOM 1161 C C . PHE A 1 153 ? 24.348 13.529 -16.543 1.00 74.19 153 PHE A C 1
ATOM 1163 O O . PHE A 1 153 ? 24.736 12.411 -16.219 1.00 74.19 153 PHE A O 1
ATOM 1170 N N . CYS A 1 154 ? 24.134 13.857 -17.823 1.00 63.91 154 CYS A N 1
ATOM 1171 C CA . CYS A 1 154 ? 24.220 12.928 -18.965 1.00 63.91 154 CYS A CA 1
ATOM 1172 C C . CYS A 1 154 ? 25.530 12.117 -19.079 1.00 63.91 154 CYS A C 1
ATOM 1174 O O . CYS A 1 154 ? 25.615 11.202 -19.889 1.00 63.91 154 CYS A O 1
ATOM 1176 N N . ARG A 1 155 ? 26.584 12.495 -18.343 1.00 59.62 155 ARG A N 1
ATOM 1177 C CA . ARG A 1 155 ? 27.921 11.881 -18.394 1.00 59.62 155 ARG A CA 1
ATOM 1178 C C . ARG A 1 155 ? 28.184 10.880 -17.259 1.00 59.62 155 ARG A C 1
ATOM 1180 O O . ARG A 1 155 ? 29.190 10.181 -17.313 1.00 59.62 155 ARG A O 1
ATOM 1187 N N . ASN A 1 156 ? 27.304 10.816 -16.256 1.00 60.19 156 ASN A N 1
ATOM 1188 C CA . ASN A 1 156 ? 27.341 9.813 -15.195 1.00 60.19 156 ASN A CA 1
ATOM 1189 C C . ASN A 1 156 ? 26.224 8.796 -15.454 1.00 60.19 156 ASN A C 1
ATOM 1191 O O . ASN A 1 156 ? 25.059 9.074 -15.178 1.00 60.19 156 ASN A O 1
ATOM 1195 N N . ASP A 1 157 ? 26.581 7.632 -15.996 1.00 57.75 157 ASP A N 1
ATOM 1196 C CA . ASP A 1 157 ? 25.630 6.562 -16.315 1.00 57.75 157 ASP A CA 1
ATOM 1197 C C . ASP A 1 157 ? 24.802 6.158 -15.078 1.00 57.75 157 ASP A C 1
ATOM 1199 O O . ASP A 1 157 ? 25.350 5.666 -14.093 1.00 57.75 157 ASP A O 1
ATOM 1203 N N . ASN A 1 158 ? 23.478 6.353 -15.146 1.00 61.75 158 ASN A N 1
ATOM 1204 C CA . ASN A 1 158 ? 22.445 5.698 -14.325 1.00 61.75 158 ASN A CA 1
ATOM 1205 C C . ASN A 1 158 ? 22.717 5.584 -12.807 1.00 61.75 158 ASN A C 1
ATOM 1207 O O . ASN A 1 158 ? 22.304 4.609 -12.176 1.00 61.75 158 ASN A O 1
ATOM 1211 N N . VAL A 1 159 ? 23.360 6.579 -12.184 1.00 66.12 159 VAL A N 1
ATOM 1212 C CA . VAL A 1 159 ? 23.671 6.552 -10.735 1.00 66.12 159 VAL A CA 1
ATOM 1213 C C . VAL A 1 159 ? 22.393 6.406 -9.889 1.00 66.12 159 VAL A C 1
ATOM 1215 O O . VAL A 1 159 ? 22.379 5.724 -8.859 1.00 66.12 159 VAL A O 1
ATOM 1218 N N . VAL A 1 160 ? 21.290 7.007 -10.347 1.00 74.94 160 VAL A N 1
ATOM 1219 C CA . VAL A 1 160 ? 19.973 6.934 -9.701 1.00 74.94 160 VAL A CA 1
ATOM 1220 C C . VAL A 1 160 ? 19.045 6.039 -10.524 1.00 74.94 160 VAL A C 1
ATOM 1222 O O . VAL A 1 160 ? 18.248 6.508 -11.337 1.00 74.94 160 VAL A O 1
ATOM 1225 N N . ASN A 1 161 ? 19.150 4.728 -10.313 1.00 79.88 161 ASN A N 1
ATOM 1226 C CA . ASN A 1 161 ? 18.211 3.753 -10.851 1.00 79.88 161 ASN A CA 1
ATOM 1227 C C . ASN A 1 161 ? 17.149 3.373 -9.806 1.00 79.88 161 ASN A C 1
ATOM 1229 O O . ASN A 1 161 ? 17.212 3.777 -8.641 1.00 79.88 161 ASN A O 1
ATOM 1233 N N . PHE A 1 162 ? 16.141 2.600 -10.220 1.00 83.00 162 PHE A N 1
ATOM 1234 C CA . PHE A 1 162 ? 15.077 2.166 -9.312 1.00 83.00 162 PHE A CA 1
ATOM 1235 C C . PHE A 1 162 ? 15.623 1.456 -8.059 1.00 83.00 162 PHE A C 1
ATOM 1237 O O . PHE A 1 162 ? 15.162 1.728 -6.952 1.00 83.00 162 PHE A O 1
ATOM 1244 N N . ALA A 1 163 ? 16.622 0.582 -8.220 1.00 84.31 163 ALA A N 1
ATOM 1245 C CA . ALA A 1 163 ? 17.196 -0.202 -7.130 1.00 84.31 163 ALA A CA 1
ATOM 1246 C C . ALA A 1 163 ? 18.036 0.651 -6.159 1.00 84.31 163 ALA A C 1
ATOM 1248 O O . ALA A 1 163 ? 17.921 0.478 -4.943 1.00 84.31 163 ALA A O 1
ATOM 1249 N N . SER A 1 164 ? 18.842 1.592 -6.662 1.00 85.31 164 SER A N 1
ATOM 1250 C CA . SER A 1 164 ? 19.656 2.488 -5.833 1.00 85.31 164 SER A CA 1
ATOM 1251 C C . SER A 1 164 ? 18.777 3.464 -5.053 1.00 85.31 164 SER A C 1
ATOM 1253 O O . SER A 1 164 ? 18.972 3.628 -3.847 1.00 85.31 164 SER A O 1
ATOM 1255 N N . TRP A 1 165 ? 17.731 4.011 -5.687 1.00 87.88 165 TRP A N 1
ATOM 1256 C CA . TRP A 1 165 ? 16.722 4.813 -4.995 1.00 87.88 165 TRP A CA 1
ATOM 1257 C C . TRP A 1 165 ? 16.001 4.011 -3.919 1.00 87.88 165 TRP A C 1
ATOM 1259 O O . TRP A 1 165 ? 15.891 4.471 -2.787 1.00 87.88 165 TRP A O 1
ATOM 1269 N N . PHE A 1 166 ? 15.521 2.810 -4.252 1.00 89.12 166 PHE A N 1
ATOM 1270 C CA . PHE A 1 166 ? 14.797 1.977 -3.298 1.00 89.12 166 PHE A CA 1
ATOM 1271 C C . PHE A 1 166 ? 15.668 1.632 -2.090 1.00 89.12 166 PHE A C 1
ATOM 1273 O O . PHE A 1 166 ? 15.224 1.782 -0.961 1.00 89.12 166 PHE A O 1
ATOM 1280 N N . THR A 1 167 ? 16.924 1.239 -2.301 1.00 88.50 167 THR A N 1
ATOM 1281 C CA . THR A 1 167 ? 17.845 0.890 -1.206 1.00 88.50 167 THR A CA 1
ATOM 1282 C C . THR A 1 167 ? 18.105 2.078 -0.274 1.00 88.50 167 THR A C 1
ATOM 1284 O O . THR A 1 167 ? 18.237 1.894 0.933 1.00 88.50 167 THR A O 1
ATOM 1287 N N . PHE A 1 168 ? 18.119 3.303 -0.806 1.00 88.94 168 PHE A N 1
ATOM 1288 C CA . PHE A 1 168 ? 18.249 4.528 -0.018 1.00 88.94 168 PHE A CA 1
ATOM 1289 C C . PHE A 1 168 ? 16.942 4.933 0.690 1.00 88.94 168 PHE A C 1
ATOM 1291 O O . PHE A 1 168 ? 16.931 5.222 1.886 1.00 88.94 168 PHE A O 1
ATOM 1298 N N . ALA A 1 169 ? 15.826 4.956 -0.039 1.00 91.25 169 ALA A N 1
ATOM 1299 C CA . ALA A 1 169 ? 14.559 5.507 0.429 1.00 91.25 169 ALA A CA 1
ATOM 1300 C C . ALA A 1 169 ? 13.733 4.516 1.262 1.00 91.25 169 ALA A C 1
ATOM 1302 O O . ALA A 1 169 ? 12.963 4.940 2.122 1.00 91.25 169 ALA A O 1
ATOM 1303 N N . PHE A 1 170 ? 13.873 3.207 1.040 1.00 91.56 170 PHE A N 1
ATOM 1304 C CA . PHE A 1 170 ? 13.103 2.181 1.743 1.00 91.56 170 PHE A CA 1
ATOM 1305 C C . PHE A 1 170 ? 13.408 2.130 3.251 1.00 91.56 170 PHE A C 1
ATOM 1307 O O . PHE A 1 170 ? 12.456 2.191 4.030 1.00 91.56 170 PHE A O 1
ATOM 1314 N N . PRO A 1 171 ? 14.677 2.119 3.716 1.00 93.62 171 PRO A N 1
ATOM 1315 C CA . PRO A 1 171 ? 14.970 2.191 5.148 1.00 93.62 171 PRO A CA 1
ATOM 1316 C C . PRO A 1 171 ? 14.454 3.486 5.786 1.00 93.62 171 PRO A C 1
ATOM 1318 O O . PRO A 1 171 ? 13.852 3.452 6.857 1.00 93.62 171 PRO A O 1
ATOM 1321 N N . ALA A 1 172 ? 14.623 4.625 5.104 1.00 93.00 172 ALA A N 1
ATOM 1322 C CA . ALA A 1 172 ? 14.106 5.909 5.572 1.00 93.00 172 ALA A CA 1
ATOM 1323 C C . ALA A 1 172 ? 12.570 5.901 5.684 1.00 93.00 172 ALA A C 1
ATOM 1325 O O . ALA A 1 172 ? 12.015 6.409 6.658 1.00 93.00 172 ALA A O 1
ATOM 1326 N N . MET A 1 173 ? 11.881 5.273 4.727 1.00 94.12 173 MET A N 1
ATOM 1327 C CA . MET A 1 173 ? 10.430 5.089 4.745 1.00 94.12 173 MET A CA 1
ATOM 1328 C C . MET A 1 173 ? 9.975 4.253 5.945 1.00 94.12 173 MET A C 1
ATOM 1330 O O . MET A 1 173 ? 9.026 4.651 6.614 1.00 94.12 173 MET A O 1
ATOM 1334 N N . LEU A 1 174 ? 10.676 3.161 6.277 1.00 94.69 174 LEU A N 1
ATOM 1335 C CA . LEU A 1 174 ? 10.374 2.356 7.468 1.00 94.69 174 LEU A CA 1
ATOM 1336 C C . LEU A 1 174 ? 10.537 3.159 8.762 1.00 94.69 174 LEU A C 1
ATOM 1338 O O . LEU A 1 174 ? 9.668 3.100 9.631 1.00 94.69 174 LEU A O 1
ATOM 1342 N N . VAL A 1 175 ? 11.608 3.949 8.880 1.00 95.00 175 VAL A N 1
ATOM 1343 C CA . VAL A 1 175 ? 11.825 4.818 10.049 1.00 95.00 175 VAL A CA 1
ATOM 1344 C C . VAL A 1 175 ? 10.698 5.844 10.176 1.00 95.00 175 VAL A C 1
ATOM 1346 O O . VAL A 1 175 ? 10.115 5.985 11.249 1.00 95.00 175 VAL A O 1
ATOM 1349 N N . LEU A 1 176 ? 10.336 6.522 9.084 1.00 93.75 176 LEU A N 1
ATOM 1350 C CA . LEU A 1 176 ? 9.231 7.485 9.077 1.00 93.75 176 LEU A CA 1
ATOM 1351 C C . LEU A 1 176 ? 7.883 6.827 9.386 1.00 93.75 176 LEU A C 1
ATOM 1353 O O . LEU A 1 176 ? 7.063 7.428 10.078 1.00 93.75 176 LEU A O 1
ATOM 1357 N N . LEU A 1 177 ? 7.657 5.599 8.914 1.00 94.12 177 LEU A N 1
ATOM 1358 C CA . LEU A 1 177 ? 6.441 4.842 9.195 1.00 94.12 177 LEU A CA 1
ATOM 1359 C C . LEU A 1 177 ? 6.334 4.511 10.686 1.00 94.12 177 LEU A C 1
ATOM 1361 O O . LEU A 1 177 ? 5.279 4.726 11.275 1.00 94.12 177 LEU A O 1
ATOM 1365 N N . VAL A 1 178 ? 7.423 4.054 11.309 1.00 92.81 178 VAL A N 1
ATOM 1366 C CA . VAL A 1 178 ? 7.465 3.768 12.752 1.00 92.81 178 VAL A CA 1
ATOM 1367 C C . VAL A 1 178 ? 7.295 5.046 13.574 1.00 92.81 178 VAL A C 1
ATOM 1369 O O . VAL A 1 178 ? 6.521 5.051 14.529 1.00 92.81 178 VAL A O 1
ATOM 1372 N N . LEU A 1 179 ? 7.954 6.145 13.193 1.00 92.81 179 LEU A N 1
ATOM 1373 C CA . LEU A 1 179 ? 7.796 7.441 13.863 1.00 92.81 179 LEU A CA 1
ATOM 1374 C C . LEU A 1 179 ? 6.363 7.969 13.752 1.00 92.81 179 LEU A C 1
ATOM 1376 O O . LEU A 1 179 ? 5.805 8.441 14.738 1.00 92.81 179 LEU A O 1
ATOM 1380 N N . SER A 1 180 ? 5.751 7.860 12.571 1.00 91.62 180 SER A N 1
ATOM 1381 C CA . SER A 1 180 ? 4.356 8.244 12.360 1.00 91.62 180 SER A CA 1
ATOM 1382 C C . SER A 1 180 ? 3.412 7.356 13.165 1.00 91.62 180 SER A C 1
ATOM 1384 O O . SER A 1 180 ? 2.524 7.873 13.834 1.00 91.62 180 SER A O 1
ATOM 1386 N N . TRP A 1 181 ? 3.628 6.042 13.170 1.00 89.38 181 TRP A N 1
ATOM 1387 C CA . TRP A 1 181 ? 2.846 5.112 13.979 1.00 89.38 181 TRP A CA 1
ATOM 1388 C C . TRP A 1 181 ? 2.927 5.450 15.471 1.00 89.38 181 TRP A C 1
ATOM 1390 O O . TRP A 1 181 ? 1.890 5.568 16.120 1.00 89.38 181 TRP A O 1
ATOM 1400 N N . LEU A 1 182 ? 4.130 5.698 15.997 1.00 89.25 182 LEU A N 1
ATOM 1401 C CA . LEU A 1 182 ? 4.328 6.090 17.392 1.00 89.25 182 LEU A CA 1
ATOM 1402 C C . LEU A 1 182 ? 3.664 7.437 17.702 1.00 89.25 182 LEU A C 1
ATOM 1404 O O . LEU A 1 182 ? 2.998 7.568 18.725 1.00 89.25 182 LEU A O 1
ATOM 1408 N N . TRP A 1 183 ? 3.781 8.418 16.805 1.00 89.44 183 TRP A N 1
ATOM 1409 C CA . TRP A 1 183 ? 3.114 9.713 16.949 1.00 89.44 183 TRP A CA 1
ATOM 1410 C C . TRP A 1 183 ? 1.588 9.574 17.027 1.00 89.44 183 TRP A C 1
ATOM 1412 O O . TRP A 1 183 ? 0.955 10.146 17.915 1.00 89.44 183 TRP A O 1
ATOM 1422 N N . LEU A 1 184 ? 0.985 8.781 16.135 1.00 87.44 184 LEU A N 1
ATOM 1423 C CA . LEU A 1 184 ? -0.459 8.543 16.147 1.00 87.44 184 LEU A CA 1
ATOM 1424 C C . LEU A 1 184 ? -0.904 7.739 17.373 1.00 87.44 184 LEU A C 1
ATOM 1426 O O . LEU A 1 184 ? -1.967 8.032 17.919 1.00 87.44 184 LEU A O 1
ATOM 1430 N N . LEU A 1 185 ? -0.101 6.772 17.830 1.00 84.44 185 LEU A N 1
ATOM 1431 C CA . LEU A 1 185 ? -0.359 6.047 19.076 1.00 84.44 185 LEU A CA 1
ATOM 1432 C C . LEU A 1 185 ? -0.400 7.000 20.273 1.00 84.44 185 LEU A C 1
ATOM 1434 O O . LEU A 1 185 ? -1.358 6.966 21.038 1.00 84.44 185 LEU A O 1
ATOM 1438 N N . VAL A 1 186 ? 0.589 7.887 20.405 1.00 83.88 186 VAL A N 1
ATOM 1439 C CA . VAL A 1 186 ? 0.631 8.879 21.491 1.00 83.88 186 VAL A CA 1
ATOM 1440 C C . VAL A 1 186 ? -0.572 9.824 21.429 1.00 83.88 186 VAL A C 1
ATOM 1442 O O . VAL A 1 186 ? -1.154 10.144 22.463 1.00 83.88 186 VAL A O 1
ATOM 1445 N N . MET A 1 187 ? -0.974 10.245 20.228 1.00 83.56 187 MET A N 1
ATOM 1446 C CA . MET A 1 187 ? -2.066 11.202 20.039 1.00 83.56 187 MET A CA 1
ATOM 1447 C C . MET A 1 187 ? -3.462 10.609 20.296 1.00 83.56 187 MET A C 1
ATOM 1449 O O . MET A 1 187 ? -4.302 11.294 20.871 1.00 83.56 187 MET A O 1
ATOM 1453 N N . PHE A 1 188 ? -3.730 9.366 19.873 1.00 78.06 188 PHE A N 1
ATOM 1454 C CA . PHE A 1 188 ? -5.064 8.746 19.975 1.00 78.06 188 PHE A CA 1
ATOM 1455 C C . PHE A 1 188 ? -5.234 7.788 21.157 1.00 78.06 188 PHE A C 1
ATOM 1457 O O . PHE A 1 188 ? -6.350 7.630 21.647 1.00 78.06 188 PHE A O 1
ATOM 1464 N N . LEU A 1 189 ? -4.158 7.136 21.597 1.00 71.06 189 LEU A N 1
ATOM 1465 C CA . LEU A 1 189 ? -4.162 6.124 22.661 1.00 71.06 189 LEU A CA 1
ATOM 1466 C C . LEU A 1 189 ? -3.481 6.615 23.954 1.00 71.06 189 LEU A C 1
ATOM 1468 O O . LEU A 1 189 ? -3.516 5.914 24.963 1.00 71.06 189 LEU A O 1
ATOM 1472 N N . GLY A 1 190 ? -2.885 7.813 23.945 1.00 68.94 190 GLY A N 1
ATOM 1473 C CA . GLY A 1 190 ? -2.220 8.419 25.100 1.00 68.94 190 GLY A CA 1
ATOM 1474 C C . GLY A 1 190 ? -0.823 7.855 25.397 1.00 68.94 190 GLY A C 1
ATOM 1475 O O . GLY A 1 190 ? -0.342 6.917 24.760 1.00 68.94 190 GLY A O 1
ATOM 1476 N N . LEU A 1 191 ? -0.150 8.440 26.396 1.00 64.19 191 LEU A N 1
ATOM 1477 C CA . LEU A 1 191 ? 1.219 8.089 26.819 1.00 64.19 191 LEU A CA 1
ATOM 1478 C C . LEU A 1 191 ? 1.292 6.853 27.738 1.00 64.19 191 LEU A C 1
ATOM 1480 O O . LEU A 1 191 ? 2.316 6.624 28.384 1.00 64.19 191 LEU A O 1
ATOM 1484 N N . ASP A 1 192 ? 0.246 6.029 27.793 1.00 63.72 192 ASP A N 1
ATOM 1485 C CA . ASP A 1 192 ? 0.228 4.802 28.595 1.00 63.72 192 ASP A CA 1
ATOM 1486 C C . ASP A 1 192 ? 1.042 3.688 27.913 1.00 63.72 192 ASP A C 1
ATOM 1488 O O . ASP A 1 192 ? 0.525 2.640 27.523 1.00 63.72 192 ASP A O 1
ATOM 1492 N N . PHE A 1 193 ? 2.356 3.901 27.782 1.00 58.81 193 PHE A N 1
ATOM 1493 C CA . PHE A 1 193 ? 3.295 2.987 27.125 1.00 58.81 193 PHE A CA 1
ATOM 1494 C C . PHE A 1 193 ? 3.206 1.554 27.665 1.00 58.81 193 PHE A C 1
ATOM 1496 O O . PHE A 1 193 ? 3.355 0.617 26.891 1.00 58.81 193 PHE A O 1
ATOM 1503 N N . LYS A 1 194 ? 2.898 1.351 28.955 1.00 58.16 194 LYS A N 1
ATOM 1504 C CA . LYS A 1 194 ? 2.712 0.003 29.528 1.00 58.16 194 LYS A CA 1
ATOM 1505 C C . LYS A 1 194 ? 1.510 -0.741 28.935 1.00 58.16 194 LYS A C 1
ATOM 1507 O O . LYS A 1 194 ? 1.650 -1.912 28.590 1.00 58.16 194 LYS A O 1
ATOM 1512 N N . LYS A 1 195 ? 0.366 -0.067 28.773 1.00 59.72 195 LYS A N 1
ATOM 1513 C CA . LYS A 1 195 ? -0.837 -0.647 28.151 1.00 59.72 195 LYS A CA 1
ATOM 1514 C C . LYS A 1 195 ? -0.664 -0.797 26.640 1.00 59.72 195 LYS A C 1
ATOM 1516 O O . LYS A 1 195 ? -0.963 -1.852 26.093 1.00 59.72 195 LYS A O 1
ATOM 1521 N N . ASN A 1 196 ? -0.090 0.211 25.985 1.00 60.28 196 ASN A N 1
ATOM 1522 C CA . ASN A 1 196 ? 0.049 0.247 24.528 1.00 60.28 196 ASN A CA 1
ATOM 1523 C C . ASN A 1 196 ? 1.126 -0.719 23.984 1.00 60.28 196 ASN A C 1
ATOM 1525 O O . ASN A 1 196 ? 0.970 -1.223 22.876 1.00 60.28 196 ASN A O 1
ATOM 1529 N N . PHE A 1 197 ? 2.186 -1.027 24.750 1.00 60.91 197 PHE A N 1
ATOM 1530 C CA . PHE A 1 197 ? 3.211 -2.027 24.383 1.00 60.91 197 PHE A CA 1
ATOM 1531 C C . PHE A 1 197 ? 2.936 -3.444 24.927 1.00 60.91 197 PHE A C 1
ATOM 1533 O O . PHE A 1 197 ? 3.768 -4.335 24.762 1.00 60.91 197 PHE A O 1
ATOM 1540 N N . GLY A 1 198 ? 1.781 -3.684 25.559 1.00 52.84 198 GLY A N 1
ATOM 1541 C CA . GLY A 1 198 ? 1.358 -5.029 25.965 1.00 52.84 198 GLY A CA 1
ATOM 1542 C C . GLY A 1 198 ? 2.009 -5.578 27.242 1.00 52.84 198 GLY A C 1
ATOM 1543 O O . GLY A 1 198 ? 1.934 -6.779 27.500 1.00 52.84 198 GLY A O 1
ATOM 1544 N N . CYS A 1 199 ? 2.621 -4.730 28.073 1.00 47.06 199 CYS A N 1
ATOM 1545 C CA . CYS A 1 199 ? 3.148 -5.147 29.372 1.00 47.06 199 CYS A CA 1
ATOM 1546 C C . CYS A 1 199 ? 2.054 -4.996 30.443 1.00 47.06 199 CYS A C 1
ATOM 1548 O O . CYS A 1 199 ? 1.870 -3.918 31.010 1.00 47.06 199 CYS A O 1
ATOM 1550 N N . GLY A 1 200 ? 1.314 -6.081 30.698 1.00 55.16 200 GLY A N 1
ATOM 1551 C CA . GLY A 1 200 ? 0.235 -6.126 31.698 1.00 55.16 200 GLY A CA 1
ATOM 1552 C C . GLY A 1 200 ? -1.183 -6.185 31.122 1.00 55.16 200 GLY A C 1
ATOM 1553 O O . GLY A 1 200 ? -2.100 -5.628 31.721 1.00 55.16 200 GLY A O 1
ATOM 1554 N N . ILE A 1 201 ? -1.365 -6.842 29.970 1.00 60.59 201 ILE A N 1
ATOM 1555 C CA . ILE A 1 201 ? -2.688 -7.064 29.366 1.00 60.59 201 ILE A CA 1
ATOM 1556 C C . ILE A 1 201 ? -3.549 -7.864 30.351 1.00 60.59 201 ILE A C 1
ATOM 1558 O O . ILE A 1 201 ? -3.215 -8.992 30.712 1.00 60.59 201 ILE A O 1
ATOM 1562 N N . SER A 1 202 ? -4.662 -7.274 30.785 1.00 63.84 202 SER A N 1
ATOM 1563 C CA . SER A 1 202 ? -5.655 -7.964 31.611 1.00 63.84 202 SER A CA 1
ATOM 1564 C C . SER A 1 202 ? -6.315 -9.097 30.815 1.00 63.84 202 SER A C 1
ATOM 1566 O O . SER A 1 202 ? -6.529 -8.969 29.609 1.00 63.84 202 SER A O 1
ATOM 1568 N N . GLU A 1 203 ? -6.719 -10.183 31.479 1.00 67.31 203 GLU A N 1
ATOM 1569 C CA . GLU A 1 203 ? -7.496 -11.278 30.867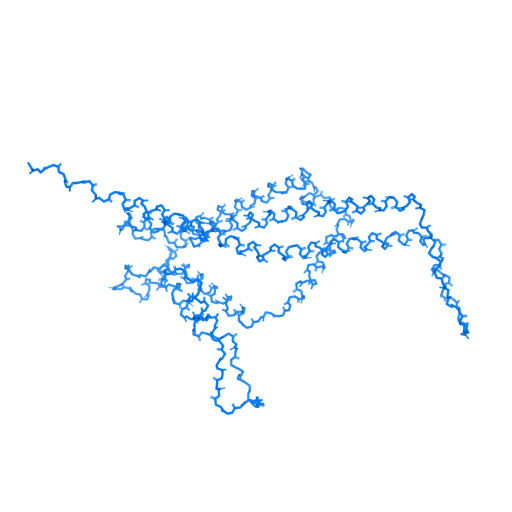 1.00 67.31 203 GLU A CA 1
ATOM 1570 C C . GLU A 1 203 ? -8.735 -10.764 30.108 1.00 67.31 203 GLU A C 1
ATOM 1572 O O . GLU A 1 203 ? -9.116 -11.302 29.067 1.00 67.31 203 GLU A O 1
ATOM 1577 N N . ALA A 1 204 ? -9.330 -9.660 30.572 1.00 64.94 204 ALA A N 1
ATOM 1578 C CA . ALA A 1 204 ? -10.435 -8.999 29.885 1.00 64.94 204 ALA A CA 1
ATOM 1579 C C . ALA A 1 204 ? -10.023 -8.381 28.531 1.00 64.94 204 ALA A C 1
ATOM 1581 O O . ALA A 1 204 ? -10.773 -8.476 27.560 1.00 64.94 204 ALA A O 1
ATOM 1582 N N . GLU A 1 205 ? -8.833 -7.782 28.431 1.00 69.56 205 GLU A N 1
ATOM 1583 C CA . GLU A 1 205 ? -8.318 -7.200 27.183 1.00 69.56 205 GLU A CA 1
ATOM 1584 C C . GLU A 1 205 ? -7.865 -8.272 26.194 1.00 69.56 205 GLU A C 1
ATOM 1586 O O . GLU A 1 205 ? -8.110 -8.152 24.993 1.00 69.56 205 GLU A O 1
ATOM 1591 N N . LYS A 1 206 ? -7.292 -9.372 26.690 1.00 73.88 206 LYS A N 1
ATOM 1592 C CA . LYS A 1 206 ? -6.935 -10.522 25.854 1.00 73.88 206 LYS A CA 1
ATOM 1593 C C . LYS A 1 206 ? -8.172 -11.125 25.179 1.00 73.88 206 LYS A C 1
ATOM 1595 O O . LYS A 1 206 ? -8.176 -11.309 23.964 1.00 73.88 206 LYS A O 1
ATOM 1600 N N . ARG A 1 207 ? -9.268 -11.298 25.929 1.00 72.56 207 ARG A N 1
ATOM 1601 C CA . ARG A 1 207 ? -10.570 -11.742 25.390 1.00 72.56 207 ARG A CA 1
ATOM 1602 C C . ARG A 1 207 ? -11.179 -10.764 24.383 1.00 72.56 207 ARG A C 1
ATOM 1604 O O . ARG A 1 207 ? -11.927 -11.189 23.504 1.00 72.56 207 ARG A O 1
ATOM 1611 N N . LYS A 1 208 ? -10.917 -9.459 24.511 1.00 72.44 208 LYS A N 1
ATOM 1612 C CA . LYS A 1 208 ? -11.330 -8.456 23.513 1.00 72.44 208 LYS A CA 1
ATOM 1613 C C . LYS A 1 208 ? -10.491 -8.562 22.237 1.00 72.44 208 LYS A C 1
ATOM 1615 O O . LYS A 1 208 ? -11.054 -8.584 21.148 1.00 72.44 208 LYS A O 1
ATOM 1620 N N . SER A 1 209 ? -9.172 -8.711 22.369 1.00 76.31 209 SER A N 1
ATOM 1621 C CA . SER A 1 209 ? -8.244 -8.880 21.242 1.00 76.31 209 SER A CA 1
ATOM 1622 C C . SER A 1 209 ? -8.516 -10.158 20.440 1.00 76.31 209 SER A C 1
ATOM 1624 O O . SER A 1 209 ? -8.618 -10.114 19.216 1.00 76.31 209 SER A O 1
ATOM 1626 N N . GLU A 1 210 ? -8.729 -11.293 21.112 1.00 82.00 210 GLU A N 1
ATOM 1627 C CA . GLU A 1 210 ? -9.069 -12.564 20.456 1.00 82.00 210 GLU A CA 1
ATOM 1628 C C . GLU A 1 210 ? -10.384 -12.471 19.667 1.00 82.00 210 GLU A C 1
ATOM 1630 O O . GLU A 1 210 ? -10.490 -12.993 18.554 1.00 82.00 210 GLU A O 1
ATOM 1635 N N . ARG A 1 211 ? -11.371 -11.741 20.201 1.00 76.31 211 ARG A N 1
ATOM 1636 C CA . ARG A 1 211 ? -12.637 -11.481 19.507 1.00 76.31 211 ARG A CA 1
ATOM 1637 C C . ARG A 1 211 ? -12.460 -10.558 18.311 1.00 76.31 211 ARG A C 1
ATOM 1639 O O . ARG A 1 211 ? -12.902 -10.920 17.221 1.00 76.31 211 ARG A O 1
ATOM 1646 N N . ALA A 1 212 ? -11.753 -9.442 18.473 1.00 81.12 212 ALA A N 1
ATOM 1647 C CA . ALA A 1 212 ? -11.400 -8.556 17.366 1.00 81.12 212 ALA A CA 1
ATOM 1648 C C . ALA A 1 212 ? -10.686 -9.325 16.239 1.00 81.12 212 ALA A C 1
ATOM 1650 O O . ALA A 1 212 ? -11.039 -9.193 15.068 1.00 81.12 212 ALA A O 1
ATOM 1651 N N . TYR A 1 213 ? -9.751 -10.209 16.593 1.00 85.31 213 TYR A N 1
ATOM 1652 C CA . TYR A 1 213 ? -9.067 -11.080 15.641 1.00 85.31 213 TYR A CA 1
ATOM 1653 C C . TYR A 1 213 ? -10.022 -12.054 14.937 1.00 85.31 213 TYR A C 1
ATOM 1655 O O . TYR A 1 213 ? -9.915 -12.254 13.727 1.00 85.31 213 TYR A O 1
ATOM 1663 N N . SER A 1 214 ? -10.976 -12.648 15.662 1.00 86.38 214 SER A N 1
ATOM 1664 C CA . SER A 1 214 ? -11.965 -13.555 15.067 1.00 86.38 214 SER A CA 1
ATOM 1665 C C . SER A 1 214 ? -12.859 -12.860 14.034 1.00 86.38 214 SER A C 1
ATOM 1667 O O . SER A 1 214 ? -13.118 -13.452 12.987 1.00 86.38 214 SER A O 1
ATOM 1669 N N . ILE A 1 215 ? -13.230 -11.597 14.278 1.00 84.31 215 ILE A N 1
ATOM 1670 C CA . ILE A 1 215 ? -14.015 -10.761 13.357 1.00 84.31 215 ILE A CA 1
ATOM 1671 C C . ILE A 1 215 ? -13.187 -10.438 12.109 1.00 84.31 215 ILE A C 1
ATOM 1673 O O . ILE A 1 215 ? -13.627 -10.654 10.984 1.00 84.31 215 ILE A O 1
ATOM 1677 N N . ILE A 1 216 ? -11.932 -10.013 12.283 1.00 85.00 216 ILE A N 1
ATOM 1678 C CA . ILE A 1 216 ? -11.026 -9.765 11.149 1.00 85.00 216 ILE A CA 1
ATOM 1679 C C . ILE A 1 216 ? -10.857 -11.039 10.309 1.00 85.00 216 ILE A C 1
ATOM 1681 O O . ILE A 1 216 ? -10.851 -10.993 9.080 1.00 85.00 216 ILE A O 1
ATOM 1685 N N . LYS A 1 217 ? -10.749 -12.199 10.962 1.00 87.50 217 LYS A N 1
ATOM 1686 C CA . LYS A 1 217 ? -10.621 -13.493 10.289 1.00 87.50 217 LYS A CA 1
ATOM 1687 C C . LYS A 1 217 ? -11.905 -13.914 9.573 1.00 87.50 217 LYS A C 1
ATOM 1689 O O . LYS A 1 217 ? -11.804 -14.540 8.515 1.00 87.50 217 LYS A O 1
ATOM 1694 N N . SER A 1 218 ? -13.087 -13.621 10.120 1.00 84.75 218 SER A N 1
ATOM 1695 C CA . SER A 1 218 ? -14.356 -13.890 9.434 1.00 84.75 218 SER A CA 1
ATOM 1696 C C . SER A 1 218 ? -14.518 -13.001 8.208 1.00 84.75 218 SER A C 1
ATOM 1698 O O . SER A 1 218 ? -14.852 -13.519 7.147 1.00 84.75 218 SER A O 1
ATOM 1700 N N . GLU A 1 219 ? -14.163 -11.720 8.308 1.00 83.50 219 GLU A N 1
ATOM 1701 C CA . GLU A 1 219 ? -14.178 -10.797 7.170 1.00 83.50 219 GLU A CA 1
ATOM 1702 C C . GLU A 1 219 ? -13.185 -11.197 6.092 1.00 83.50 219 GLU A C 1
ATOM 1704 O O . GLU A 1 219 ? -13.540 -11.292 4.921 1.00 83.50 219 GLU A O 1
ATOM 1709 N N . TYR A 1 220 ? -11.957 -11.547 6.478 1.00 82.50 220 TYR A N 1
ATOM 1710 C CA . TYR A 1 220 ? -10.966 -12.055 5.534 1.00 82.50 220 TYR A CA 1
ATOM 1711 C C . TYR A 1 220 ? -11.473 -13.291 4.773 1.00 82.50 220 TYR A C 1
ATOM 1713 O O . TYR A 1 220 ? -11.219 -13.438 3.581 1.00 82.50 220 TYR A O 1
ATOM 1721 N N . ARG A 1 221 ? -12.228 -14.175 5.438 1.00 84.94 221 ARG A N 1
ATOM 1722 C CA . ARG A 1 221 ? -12.868 -15.324 4.778 1.00 84.94 221 ARG A CA 1
ATOM 1723 C C . ARG A 1 221 ? -14.038 -14.915 3.880 1.00 84.94 221 ARG A C 1
ATOM 1725 O O . ARG A 1 221 ? -14.258 -15.581 2.871 1.00 84.94 221 ARG A O 1
ATOM 1732 N N . ALA A 1 222 ? -14.759 -13.847 4.217 1.00 85.44 222 ALA A N 1
ATOM 1733 C CA . ALA A 1 222 ? -15.871 -13.327 3.425 1.00 85.44 222 ALA A CA 1
ATOM 1734 C C . ALA A 1 222 ? -15.421 -12.724 2.080 1.00 85.44 222 ALA A C 1
ATOM 1736 O O . ALA A 1 222 ? -16.180 -12.788 1.116 1.00 85.44 222 ALA A O 1
ATOM 1737 N N . LEU A 1 223 ? -14.179 -12.225 1.974 1.00 81.94 223 LEU A N 1
ATOM 1738 C CA . LEU A 1 223 ? -13.606 -11.723 0.711 1.00 81.94 223 LEU A CA 1
ATOM 1739 C C . LEU A 1 223 ? -13.552 -12.790 -0.406 1.00 81.94 223 LEU A C 1
ATOM 1741 O O . LEU A 1 223 ? -13.492 -12.443 -1.584 1.00 81.94 223 LEU A O 1
ATOM 1745 N N . GLY A 1 224 ? -13.619 -14.080 -0.062 1.00 83.81 224 GLY A N 1
ATOM 1746 C CA . GLY A 1 224 ? -13.650 -15.175 -1.028 1.00 83.81 224 GLY A CA 1
ATOM 1747 C C . GLY A 1 224 ? -12.275 -15.555 -1.590 1.00 83.81 224 GLY A C 1
ATOM 1748 O O . GLY A 1 224 ? -11.225 -15.116 -1.123 1.00 83.81 224 GLY A O 1
ATOM 1749 N N . ARG A 1 225 ? -12.269 -16.457 -2.578 1.00 82.75 225 ARG A N 1
ATOM 1750 C CA . ARG A 1 225 ? -11.039 -16.933 -3.238 1.00 82.75 225 ARG A CA 1
ATOM 1751 C C . ARG A 1 225 ? -10.593 -15.907 -4.285 1.00 82.75 225 ARG A C 1
ATOM 1753 O O . ARG A 1 225 ? -11.434 -15.440 -5.049 1.00 82.75 225 ARG A O 1
ATOM 1760 N N . MET A 1 226 ? -9.288 -15.618 -4.351 1.00 81.06 226 MET A N 1
ATOM 1761 C CA . MET A 1 226 ? -8.708 -14.713 -5.356 1.00 81.06 226 MET A CA 1
ATOM 1762 C C . MET A 1 226 ? -9.126 -15.102 -6.777 1.00 81.06 226 MET A C 1
ATOM 1764 O O . MET A 1 226 ? -9.049 -16.276 -7.159 1.00 81.06 226 MET A O 1
ATOM 1768 N N . LYS A 1 227 ? -9.546 -14.107 -7.564 1.00 84.38 227 LYS A N 1
ATOM 1769 C CA . LYS A 1 227 ? -9.899 -14.296 -8.977 1.00 84.38 227 LYS A CA 1
ATOM 1770 C C . LYS A 1 227 ? -8.644 -14.517 -9.819 1.00 84.38 227 LYS A C 1
ATOM 1772 O O . LYS A 1 227 ? -7.549 -14.085 -9.462 1.00 84.38 227 LYS A O 1
ATOM 1777 N N . PHE A 1 228 ? -8.811 -15.148 -10.982 1.00 82.94 228 PHE A N 1
ATOM 1778 C CA . PHE A 1 228 ? -7.703 -15.365 -11.917 1.00 82.94 228 PHE A CA 1
ATOM 1779 C C . PHE A 1 228 ? -7.046 -14.045 -12.350 1.00 82.94 228 PHE A C 1
ATOM 1781 O O . PHE A 1 228 ? -5.823 -13.942 -12.338 1.00 82.94 228 PHE A O 1
ATOM 1788 N N . SER A 1 229 ? -7.847 -13.018 -12.648 1.00 82.94 229 SER A N 1
ATOM 1789 C CA . SER A 1 229 ? -7.363 -11.684 -13.015 1.00 82.94 229 SER A CA 1
ATOM 1790 C C . SER A 1 229 ? -6.560 -11.010 -11.897 1.00 82.94 229 SER A C 1
ATOM 1792 O O . SER A 1 229 ? -5.495 -10.460 -12.158 1.00 82.94 229 SER A O 1
ATOM 1794 N N . GLU A 1 230 ? -7.020 -11.103 -10.647 1.00 86.25 230 GLU A N 1
ATOM 1795 C CA . GLU A 1 230 ? -6.305 -10.581 -9.472 1.00 86.25 230 GLU A CA 1
ATOM 1796 C C . GLU A 1 230 ? -4.946 -11.273 -9.302 1.00 86.25 230 GLU A C 1
ATOM 1798 O O . GLU A 1 230 ? -3.927 -10.609 -9.107 1.00 86.25 230 GLU A O 1
ATOM 1803 N N . GLY A 1 231 ? -4.916 -12.602 -9.457 1.00 87.25 231 GLY A N 1
ATOM 1804 C CA . GLY A 1 231 ? -3.681 -13.384 -9.431 1.00 87.25 231 GLY A CA 1
ATOM 1805 C C . GLY A 1 231 ? -2.728 -13.035 -10.579 1.00 87.25 231 GLY A C 1
ATOM 1806 O O . GLY A 1 231 ? -1.532 -12.870 -10.352 1.00 87.25 231 GLY A O 1
ATOM 1807 N N . ALA A 1 232 ? -3.241 -12.867 -11.799 1.00 88.56 232 ALA A N 1
ATOM 1808 C CA . ALA A 1 232 ? -2.442 -12.500 -12.966 1.00 88.56 232 ALA A CA 1
ATOM 1809 C C . ALA A 1 232 ? -1.808 -11.104 -12.818 1.00 88.56 232 ALA A C 1
ATOM 1811 O O . ALA A 1 232 ? -0.613 -10.949 -13.070 1.00 88.56 232 ALA A O 1
ATOM 1812 N N . ILE A 1 233 ? -2.568 -10.109 -12.340 1.00 88.94 233 ILE A N 1
ATOM 1813 C CA . ILE A 1 233 ? -2.047 -8.762 -12.047 1.00 88.94 233 ILE A CA 1
ATOM 1814 C C . ILE A 1 233 ? -0.967 -8.833 -10.962 1.00 88.94 233 ILE A C 1
ATOM 1816 O O . ILE A 1 233 ? 0.082 -8.207 -11.105 1.00 88.94 233 ILE A O 1
ATOM 1820 N N . LEU A 1 234 ? -1.189 -9.618 -9.902 1.00 89.81 234 LEU A N 1
ATOM 1821 C CA . LEU A 1 234 ? -0.213 -9.791 -8.826 1.00 89.81 234 LEU A CA 1
ATOM 1822 C C . LEU A 1 234 ? 1.101 -10.399 -9.340 1.00 89.81 234 LEU A C 1
ATOM 1824 O O . LEU A 1 234 ? 2.177 -9.906 -9.005 1.00 89.81 234 LEU A O 1
ATOM 1828 N N . ILE A 1 235 ? 1.025 -11.429 -10.188 1.00 91.44 235 ILE A N 1
ATOM 1829 C CA . ILE A 1 235 ? 2.203 -12.061 -10.798 1.00 91.44 235 ILE A CA 1
ATOM 1830 C C . ILE A 1 235 ? 2.948 -11.067 -11.694 1.00 91.44 235 ILE A C 1
ATOM 1832 O O . ILE A 1 235 ? 4.167 -10.943 -11.577 1.00 91.44 235 ILE A O 1
ATOM 1836 N N . LEU A 1 236 ? 2.238 -10.326 -12.551 1.00 90.75 236 LEU A N 1
ATOM 1837 C CA . LEU A 1 236 ? 2.840 -9.304 -13.413 1.00 90.75 236 LEU A CA 1
ATOM 1838 C C . LEU A 1 236 ? 3.498 -8.183 -12.603 1.00 90.75 236 LEU A C 1
ATOM 1840 O O . LEU A 1 236 ? 4.579 -7.720 -12.962 1.00 90.75 236 LEU A O 1
ATOM 1844 N N . PHE A 1 237 ? 2.884 -7.774 -11.493 1.00 90.12 237 PHE A N 1
ATOM 1845 C CA . PHE A 1 237 ? 3.445 -6.772 -10.595 1.00 90.12 237 PHE A CA 1
ATOM 1846 C C . PHE A 1 237 ? 4.727 -7.267 -9.913 1.00 90.12 237 PHE A C 1
ATOM 1848 O O . PHE A 1 237 ? 5.727 -6.551 -9.886 1.00 90.12 237 PHE A O 1
ATOM 1855 N N . ILE A 1 238 ? 4.741 -8.507 -9.415 1.00 91.81 238 ILE A N 1
ATOM 1856 C CA . ILE A 1 238 ? 5.951 -9.114 -8.842 1.00 91.81 238 ILE A CA 1
ATOM 1857 C C . ILE A 1 238 ? 7.041 -9.232 -9.915 1.00 91.81 238 ILE A C 1
ATOM 1859 O O . ILE A 1 238 ? 8.187 -8.863 -9.661 1.00 91.81 238 ILE A O 1
ATOM 1863 N N . ALA A 1 239 ? 6.692 -9.677 -11.125 1.00 91.25 239 ALA A N 1
ATOM 1864 C CA . ALA A 1 239 ? 7.624 -9.765 -12.245 1.00 91.25 239 ALA A CA 1
ATOM 1865 C C . ALA A 1 239 ? 8.216 -8.395 -12.613 1.00 91.25 239 ALA A C 1
ATOM 1867 O O . ALA A 1 239 ? 9.422 -8.297 -12.826 1.00 91.25 239 ALA A O 1
ATOM 1868 N N . LEU A 1 240 ? 7.403 -7.332 -12.624 1.00 90.00 240 LEU A N 1
ATOM 1869 C CA . LEU A 1 240 ? 7.853 -5.954 -12.835 1.00 90.00 240 LEU A CA 1
ATOM 1870 C C . LEU A 1 240 ? 8.889 -5.532 -11.786 1.00 90.00 240 LEU A C 1
ATOM 1872 O O . LEU A 1 240 ? 9.961 -5.047 -12.146 1.00 90.00 240 LEU A O 1
ATOM 1876 N N . VAL A 1 241 ? 8.592 -5.744 -10.500 1.00 88.50 241 VAL A N 1
ATOM 1877 C CA . VAL A 1 241 ? 9.510 -5.401 -9.403 1.00 88.50 241 VAL A CA 1
ATOM 1878 C C . VAL A 1 241 ? 10.815 -6.187 -9.533 1.00 88.50 241 VAL A C 1
ATOM 1880 O O . VAL A 1 241 ? 11.893 -5.599 -9.470 1.00 88.50 241 VAL A O 1
ATOM 1883 N N . VAL A 1 242 ? 10.743 -7.495 -9.788 1.00 88.62 242 VAL A N 1
ATOM 1884 C CA . VAL A 1 242 ? 11.933 -8.335 -9.982 1.00 88.62 242 VAL A CA 1
ATOM 1885 C C . VAL A 1 242 ? 12.754 -7.860 -11.181 1.00 88.62 242 VAL A C 1
ATOM 1887 O O . VAL A 1 242 ? 13.971 -7.723 -11.051 1.00 88.62 242 VAL A O 1
ATOM 1890 N N . LEU A 1 243 ? 12.132 -7.547 -12.324 1.00 87.31 243 LEU A N 1
ATOM 1891 C CA . LEU A 1 243 ? 12.845 -7.021 -13.494 1.00 87.31 243 LEU A CA 1
ATOM 1892 C C . LEU A 1 243 ? 13.516 -5.675 -13.200 1.00 87.31 243 LEU A C 1
ATOM 1894 O O . LEU A 1 243 ? 14.633 -5.457 -13.666 1.00 87.31 243 LEU A O 1
ATOM 1898 N N . TRP A 1 244 ? 12.883 -4.798 -12.415 1.00 85.69 244 TRP A N 1
ATOM 1899 C CA . TRP A 1 244 ? 13.488 -3.533 -11.993 1.00 85.69 244 TRP A CA 1
ATOM 1900 C C . TRP A 1 244 ? 14.724 -3.735 -11.116 1.00 85.69 244 TRP A C 1
ATOM 1902 O O . TRP A 1 244 ? 15.754 -3.118 -11.382 1.00 85.69 244 TRP A O 1
ATOM 1912 N N . PHE A 1 245 ? 14.664 -4.618 -10.116 1.00 83.31 245 PHE A N 1
ATOM 1913 C CA . PHE A 1 245 ? 15.817 -4.897 -9.251 1.00 83.31 245 PHE A CA 1
ATOM 1914 C C . PHE A 1 245 ? 16.949 -5.616 -9.985 1.00 83.31 245 PHE A C 1
ATOM 1916 O O . PHE A 1 245 ? 18.122 -5.327 -9.764 1.00 83.31 245 PHE A O 1
ATOM 1923 N N . THR A 1 246 ? 16.611 -6.543 -10.878 1.00 81.38 246 THR A N 1
ATOM 1924 C CA . THR A 1 246 ? 17.599 -7.348 -11.607 1.00 81.38 246 THR A CA 1
ATOM 1925 C C . THR A 1 246 ? 18.192 -6.624 -12.824 1.00 81.38 246 THR A C 1
ATOM 1927 O O . THR A 1 246 ? 19.146 -7.136 -13.417 1.00 81.38 246 THR A O 1
ATOM 1930 N N . ARG A 1 247 ? 17.682 -5.430 -13.184 1.00 77.69 247 ARG A N 1
ATOM 1931 C CA . ARG A 1 247 ? 18.156 -4.623 -14.327 1.00 77.69 247 ARG A CA 1
ATOM 1932 C C . ARG A 1 247 ? 19.620 -4.236 -14.170 1.00 77.69 247 ARG A C 1
ATOM 1934 O O . ARG A 1 247 ? 20.427 -4.551 -15.038 1.00 77.69 247 ARG A O 1
ATOM 1941 N N . GLU A 1 248 ? 19.944 -3.587 -13.056 1.00 70.31 248 GLU A N 1
ATOM 1942 C CA . GLU A 1 248 ? 21.278 -3.085 -12.705 1.00 70.31 248 GLU A CA 1
ATOM 1943 C C . GLU A 1 248 ? 21.444 -3.112 -11.170 1.00 70.31 248 GLU A C 1
ATOM 1945 O O . GLU A 1 248 ? 21.424 -2.066 -10.519 1.00 70.31 248 GLU A O 1
ATOM 1950 N N . PRO A 1 249 ? 21.586 -4.305 -10.559 1.00 66.81 249 PRO A N 1
ATOM 1951 C CA . PRO A 1 249 ? 21.632 -4.454 -9.101 1.00 66.81 249 PRO A CA 1
ATOM 1952 C C . PRO A 1 249 ? 22.922 -3.913 -8.456 1.00 66.81 249 PRO A C 1
ATOM 1954 O O . PRO A 1 249 ? 23.075 -3.987 -7.242 1.00 66.81 249 PRO A O 1
ATOM 1957 N N . GLY A 1 250 ? 23.888 -3.420 -9.239 1.00 62.16 250 GLY A N 1
ATOM 1958 C CA . GLY A 1 250 ? 25.159 -2.867 -8.753 1.00 62.16 250 GLY A CA 1
ATOM 1959 C C . GLY A 1 250 ? 26.187 -3.904 -8.273 1.00 62.16 250 GLY A C 1
ATOM 1960 O O . GLY A 1 250 ? 27.380 -3.653 -8.382 1.00 62.16 250 GLY A O 1
ATOM 1961 N N . PHE A 1 251 ? 25.754 -5.082 -7.808 1.00 62.53 251 PHE A N 1
ATOM 1962 C CA . PHE A 1 251 ? 26.629 -6.168 -7.329 1.00 62.53 251 PHE A CA 1
ATOM 1963 C C . PHE A 1 251 ? 26.969 -7.230 -8.398 1.00 62.53 251 PHE A C 1
ATOM 1965 O O . PHE A 1 251 ? 27.987 -7.907 -8.303 1.00 62.53 251 PHE A O 1
ATOM 1972 N N . MET A 1 252 ? 26.133 -7.378 -9.432 1.00 64.62 252 MET A N 1
ATOM 1973 C CA . MET A 1 252 ? 26.326 -8.318 -10.548 1.00 64.62 252 MET A CA 1
ATOM 1974 C C . MET A 1 252 ? 25.993 -7.637 -11.880 1.00 64.62 252 MET A C 1
ATOM 1976 O O . MET A 1 252 ? 25.253 -6.648 -11.904 1.00 64.62 252 MET A O 1
ATOM 1980 N N . THR A 1 253 ? 26.490 -8.172 -13.004 1.00 65.38 253 THR A N 1
ATOM 1981 C CA . THR A 1 253 ? 26.049 -7.736 -14.338 1.00 65.38 253 THR A CA 1
ATOM 1982 C C . THR A 1 253 ? 24.568 -8.063 -14.491 1.00 65.38 253 THR A C 1
ATOM 1984 O O . THR A 1 253 ? 24.204 -9.217 -14.708 1.00 65.38 253 THR A O 1
ATOM 1987 N N . GLY A 1 254 ? 23.711 -7.056 -14.314 1.00 72.81 254 GLY A N 1
ATOM 1988 C CA . GLY A 1 254 ? 22.266 -7.219 -14.436 1.00 72.81 254 GLY A CA 1
ATOM 1989 C C . GLY A 1 254 ? 21.850 -7.720 -15.820 1.00 72.81 254 GLY A C 1
ATOM 1990 O O . GLY A 1 254 ? 22.632 -7.665 -16.776 1.00 72.81 254 GLY A O 1
ATOM 1991 N N . TRP A 1 255 ? 20.616 -8.215 -15.942 1.00 74.38 255 TRP A N 1
ATOM 1992 C CA . TRP A 1 255 ? 20.152 -8.852 -17.185 1.00 74.38 255 TRP A CA 1
ATOM 1993 C C . TRP A 1 255 ? 20.236 -7.912 -18.392 1.00 74.38 255 TRP A C 1
ATOM 1995 O O . TRP A 1 255 ? 20.483 -8.374 -19.503 1.00 74.38 255 TRP A O 1
ATOM 2005 N N . ALA A 1 256 ? 20.108 -6.597 -18.182 1.00 70.75 256 ALA A N 1
ATOM 2006 C CA . ALA A 1 256 ? 20.255 -5.602 -19.241 1.00 70.75 256 ALA A CA 1
ATOM 2007 C C . ALA A 1 256 ? 21.669 -5.613 -19.849 1.00 70.75 256 ALA A C 1
ATOM 2009 O O . ALA A 1 256 ? 21.823 -5.549 -21.068 1.00 70.75 256 ALA A O 1
ATOM 2010 N N . ASN A 1 257 ? 22.698 -5.780 -19.015 1.00 68.00 257 ASN A N 1
ATOM 2011 C CA . ASN A 1 257 ? 24.091 -5.849 -19.455 1.00 68.00 257 ASN A CA 1
ATOM 2012 C C . ASN A 1 257 ? 24.450 -7.222 -20.040 1.00 68.00 257 ASN A C 1
ATOM 2014 O O . ASN A 1 257 ? 25.217 -7.288 -20.998 1.00 68.00 257 ASN A O 1
ATOM 2018 N N . ALA A 1 258 ? 23.873 -8.302 -19.504 1.00 67.56 258 ALA A N 1
ATOM 2019 C CA . ALA A 1 258 ? 24.105 -9.662 -19.991 1.00 67.56 258 ALA A CA 1
ATOM 2020 C C . ALA A 1 258 ? 23.464 -9.921 -21.369 1.00 67.56 258 ALA A C 1
ATOM 2022 O O . ALA A 1 258 ? 24.079 -10.553 -22.224 1.00 67.56 258 ALA A O 1
ATOM 2023 N N . LEU A 1 259 ? 22.250 -9.410 -21.609 1.00 66.75 259 LEU A N 1
ATOM 2024 C CA . LEU A 1 259 ? 21.524 -9.604 -22.872 1.00 66.75 259 LEU A CA 1
ATOM 2025 C C . LEU A 1 259 ? 21.973 -8.648 -23.990 1.00 66.75 259 LEU A C 1
ATOM 2027 O O . LEU A 1 259 ? 21.850 -8.991 -25.164 1.00 66.75 259 LEU A O 1
ATOM 2031 N N . PHE A 1 260 ? 22.515 -7.468 -23.662 1.00 66.31 260 PHE A N 1
ATOM 2032 C CA . PHE A 1 260 ? 22.836 -6.422 -24.645 1.00 66.31 260 PHE A CA 1
ATOM 2033 C C . PHE A 1 260 ? 24.284 -5.918 -24.529 1.00 66.31 260 PHE A C 1
ATOM 2035 O O . PHE A 1 260 ? 24.553 -4.717 -24.493 1.00 66.31 260 PHE A O 1
ATOM 2042 N N . SER A 1 261 ? 25.246 -6.843 -24.517 1.00 54.19 261 SER A N 1
ATOM 2043 C CA . SER A 1 261 ? 26.649 -6.561 -24.180 1.00 54.19 261 SER A CA 1
ATOM 2044 C C . SER A 1 261 ? 27.445 -5.672 -25.168 1.00 54.19 261 SER A C 1
ATOM 2046 O O . SER A 1 261 ? 28.591 -5.351 -24.857 1.00 54.19 261 SER A O 1
ATOM 2048 N N . HIS A 1 262 ? 26.922 -5.234 -26.330 1.00 53.12 262 HIS A N 1
ATOM 2049 C CA . HIS A 1 262 ? 27.770 -4.509 -27.310 1.00 53.12 262 HIS A CA 1
ATOM 2050 C C . HIS A 1 262 ? 27.138 -3.366 -28.144 1.00 53.12 262 HIS A C 1
ATOM 2052 O O . HIS A 1 262 ? 27.866 -2.705 -28.881 1.00 53.12 262 HIS A O 1
ATOM 2058 N N . ARG A 1 263 ? 25.827 -3.068 -28.085 1.00 48.00 263 ARG A N 1
ATOM 2059 C CA . ARG A 1 263 ? 25.248 -2.044 -29.002 1.00 48.00 263 ARG A CA 1
ATOM 2060 C C . ARG A 1 263 ? 24.188 -1.096 -28.429 1.00 48.00 263 ARG A C 1
ATOM 2062 O O . ARG A 1 263 ? 23.760 -0.201 -29.144 1.00 48.00 263 ARG A O 1
ATOM 2069 N N . ALA A 1 264 ? 23.766 -1.253 -27.171 1.00 52.28 264 ALA A N 1
ATOM 2070 C CA . ALA A 1 264 ? 22.603 -0.516 -26.654 1.00 52.28 264 ALA A CA 1
ATOM 2071 C C . ALA A 1 264 ? 22.685 -0.119 -25.167 1.00 52.28 264 ALA A C 1
ATOM 2073 O O . ALA A 1 264 ? 21.648 0.045 -24.527 1.00 52.28 264 ALA A O 1
ATOM 2074 N N . LYS A 1 265 ? 23.891 0.081 -24.610 1.00 53.00 265 LYS A N 1
ATOM 2075 C CA . LYS A 1 265 ? 24.068 0.491 -23.198 1.00 53.00 265 LYS A CA 1
ATOM 2076 C C . LYS A 1 265 ? 23.306 1.778 -22.835 1.00 53.00 265 LYS A C 1
ATOM 2078 O O . LYS A 1 265 ? 22.902 1.944 -21.696 1.00 53.00 265 LYS A O 1
ATOM 2083 N N . SER A 1 266 ? 23.051 2.646 -23.815 1.00 54.59 266 SER A N 1
ATOM 2084 C CA . SER A 1 266 ? 22.422 3.954 -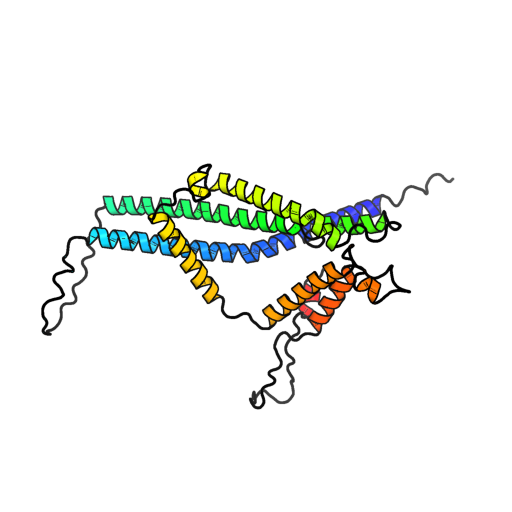23.602 1.00 54.59 266 SER A CA 1
ATOM 2085 C C . SER A 1 266 ? 20.884 3.971 -23.693 1.00 54.59 266 SER A C 1
ATOM 2087 O O . SER A 1 266 ? 20.298 5.021 -23.442 1.00 54.59 266 SER A O 1
ATOM 2089 N N . HIS A 1 267 ? 20.203 2.873 -24.060 1.00 56.94 267 HIS A N 1
ATOM 2090 C CA . HIS A 1 267 ? 18.761 2.923 -24.391 1.00 56.94 267 HIS A CA 1
ATOM 2091 C C . HIS A 1 267 ? 17.833 2.066 -23.514 1.00 56.94 267 HIS A C 1
ATOM 2093 O O . HIS A 1 267 ? 16.618 2.105 -23.709 1.00 56.94 267 HIS A O 1
ATOM 2099 N N . ILE A 1 268 ? 18.353 1.308 -22.541 1.00 67.19 268 ILE A N 1
ATOM 2100 C CA . ILE A 1 268 ? 17.521 0.456 -21.674 1.00 67.19 268 ILE A CA 1
ATOM 2101 C C . ILE A 1 268 ? 17.289 1.159 -20.338 1.00 67.19 268 ILE A C 1
ATOM 2103 O O . ILE A 1 268 ? 18.109 1.093 -19.425 1.00 67.19 268 ILE A O 1
ATOM 2107 N N . THR A 1 269 ? 16.145 1.829 -20.226 1.00 75.94 269 THR A N 1
ATOM 2108 C CA . THR A 1 269 ? 15.730 2.538 -19.008 1.00 75.94 269 THR A CA 1
ATOM 2109 C C . THR A 1 269 ? 14.705 1.724 -18.219 1.00 75.94 269 THR A C 1
ATOM 2111 O O . THR A 1 269 ? 14.121 0.764 -18.726 1.00 75.94 269 THR A O 1
ATOM 2114 N N . ASP A 1 270 ? 14.422 2.135 -16.977 1.00 79.44 270 ASP A N 1
ATOM 2115 C CA . ASP A 1 270 ? 13.346 1.538 -16.167 1.00 79.44 270 ASP A CA 1
ATOM 2116 C C . ASP A 1 270 ? 11.977 1.585 -16.883 1.00 79.44 270 ASP A C 1
ATOM 2118 O O . ASP A 1 270 ? 11.112 0.753 -16.610 1.00 79.44 270 ASP A O 1
ATOM 2122 N N . ALA A 1 271 ? 11.793 2.522 -17.824 1.00 82.56 271 ALA A N 1
ATOM 2123 C CA . ALA A 1 271 ? 10.583 2.658 -18.630 1.00 82.56 271 ALA A CA 1
ATOM 2124 C C . ALA A 1 271 ? 10.402 1.507 -19.635 1.00 82.56 271 ALA A C 1
ATOM 2126 O O . ALA A 1 271 ? 9.272 1.092 -19.878 1.00 82.56 271 ALA A O 1
ATOM 2127 N N . THR A 1 272 ? 11.487 0.936 -20.170 1.00 84.88 272 THR A N 1
ATOM 2128 C CA . THR A 1 272 ? 11.418 -0.202 -21.104 1.00 84.88 272 THR A CA 1
ATOM 2129 C C . THR A 1 272 ? 10.763 -1.417 -20.446 1.00 84.88 272 THR A C 1
ATOM 2131 O O . THR A 1 272 ? 9.926 -2.077 -21.057 1.00 84.88 272 THR A O 1
ATOM 2134 N N . VAL A 1 273 ? 11.084 -1.671 -19.172 1.00 86.62 273 VAL A N 1
ATOM 2135 C CA . VAL A 1 273 ? 10.471 -2.745 -18.375 1.00 86.62 273 VAL A CA 1
ATOM 2136 C C . VAL A 1 273 ? 8.972 -2.503 -18.192 1.00 86.62 273 VAL A C 1
ATOM 2138 O O . VAL A 1 273 ? 8.170 -3.414 -18.379 1.00 86.62 273 VAL A O 1
ATOM 2141 N N . VAL A 1 274 ? 8.584 -1.265 -17.871 1.00 86.81 274 VAL A N 1
ATOM 2142 C CA . VAL A 1 274 ? 7.175 -0.890 -17.681 1.00 86.81 274 VAL A CA 1
ATOM 2143 C C . VAL A 1 274 ? 6.382 -1.074 -18.970 1.00 86.81 274 VAL A C 1
ATOM 2145 O O . VAL A 1 274 ? 5.295 -1.647 -18.937 1.00 86.81 274 VAL A O 1
ATOM 2148 N N . ILE A 1 275 ? 6.924 -0.633 -20.108 1.00 87.88 275 ILE A N 1
ATOM 2149 C CA . ILE A 1 275 ? 6.280 -0.790 -21.418 1.00 87.88 275 ILE A CA 1
ATOM 2150 C C . ILE A 1 275 ? 6.140 -2.276 -21.763 1.00 87.88 275 ILE A C 1
ATOM 2152 O O . ILE A 1 275 ? 5.068 -2.701 -22.183 1.00 87.88 275 ILE A O 1
ATOM 2156 N N . PHE A 1 276 ? 7.176 -3.083 -21.524 1.00 88.38 276 PHE A N 1
ATOM 2157 C CA . PHE A 1 276 ? 7.134 -4.526 -21.760 1.00 88.38 276 PHE A CA 1
ATOM 2158 C C . PHE A 1 276 ? 6.043 -5.228 -20.935 1.00 88.38 276 PHE A C 1
ATOM 2160 O O . PHE A 1 276 ? 5.239 -5.979 -21.484 1.00 88.38 276 PHE A O 1
ATOM 2167 N N . ILE A 1 277 ? 5.957 -4.937 -19.633 1.00 88.31 277 ILE A N 1
ATOM 2168 C CA . ILE A 1 277 ? 4.907 -5.487 -18.764 1.00 88.31 277 ILE A CA 1
ATOM 2169 C C . ILE A 1 277 ? 3.520 -4.961 -19.162 1.00 88.31 277 ILE A C 1
ATOM 2171 O O . ILE A 1 277 ? 2.553 -5.718 -19.146 1.00 88.31 277 ILE A O 1
ATOM 2175 N N . SER A 1 278 ? 3.411 -3.697 -19.579 1.00 86.81 278 SER A N 1
ATOM 2176 C CA . SER A 1 278 ? 2.144 -3.121 -20.055 1.00 86.81 278 SER A CA 1
ATOM 2177 C C . SER A 1 278 ? 1.649 -3.822 -21.322 1.00 86.81 278 SER A C 1
ATOM 2179 O O . SER A 1 278 ? 0.467 -4.137 -21.426 1.00 86.81 278 SER A O 1
ATOM 2181 N N . LEU A 1 279 ? 2.551 -4.135 -22.258 1.00 87.00 279 LEU A N 1
ATOM 2182 C CA . LEU A 1 279 ? 2.238 -4.930 -23.449 1.00 87.00 279 LEU A CA 1
ATOM 2183 C C . LEU A 1 279 ? 1.788 -6.344 -23.073 1.00 87.00 279 LEU A C 1
ATOM 2185 O O . LEU A 1 279 ? 0.773 -6.814 -23.579 1.00 87.00 279 LEU A O 1
ATOM 2189 N N . LEU A 1 280 ? 2.480 -7.001 -22.138 1.00 85.62 280 LEU A N 1
ATOM 2190 C CA . LEU A 1 280 ? 2.048 -8.299 -21.612 1.00 85.62 280 LEU A CA 1
ATOM 2191 C C . LEU A 1 280 ? 0.646 -8.229 -20.994 1.00 85.62 280 LEU A C 1
ATOM 2193 O O . LEU A 1 280 ? -0.147 -9.143 -21.189 1.00 85.62 280 LEU A O 1
ATOM 2197 N N . MET A 1 281 ? 0.307 -7.135 -20.311 1.00 84.75 281 MET A N 1
ATOM 2198 C CA . MET A 1 281 ? -1.021 -6.942 -19.725 1.00 84.75 281 MET A CA 1
ATOM 2199 C C . MET A 1 281 ? -2.130 -6.757 -20.779 1.00 84.75 281 MET A C 1
ATOM 2201 O O . MET A 1 281 ? -3.275 -7.119 -20.522 1.00 84.75 281 MET A O 1
ATOM 2205 N N . PHE A 1 282 ? -1.801 -6.256 -21.975 1.00 83.81 282 PHE A N 1
ATOM 2206 C CA . PHE A 1 282 ? -2.714 -6.256 -23.127 1.00 83.81 282 PHE A CA 1
ATOM 2207 C C . PHE A 1 282 ? -2.832 -7.634 -23.803 1.00 83.81 282 PHE A C 1
ATOM 2209 O O . PHE A 1 282 ? -3.867 -7.932 -24.392 1.00 83.81 282 PHE A O 1
ATOM 2216 N N . LEU A 1 283 ? -1.790 -8.470 -23.737 1.00 83.00 283 LEU A N 1
ATOM 2217 C CA . LEU A 1 283 ? -1.784 -9.812 -24.334 1.00 83.00 283 LEU A CA 1
ATOM 2218 C C . LEU A 1 283 ? -2.441 -10.881 -23.450 1.00 83.00 283 LEU A C 1
ATOM 2220 O O . LEU A 1 283 ? -3.010 -11.838 -23.974 1.00 83.00 283 LEU A O 1
ATOM 2224 N N . ILE A 1 284 ? -2.334 -10.763 -22.125 1.00 80.38 284 ILE A N 1
ATOM 2225 C CA . ILE A 1 284 ? -2.829 -11.788 -21.202 1.00 80.38 284 ILE A CA 1
ATOM 2226 C C . ILE A 1 284 ? -4.353 -11.641 -21.034 1.00 80.38 284 ILE A C 1
ATOM 2228 O O . ILE A 1 284 ? -4.834 -10.561 -20.672 1.00 80.38 284 ILE A O 1
ATOM 2232 N N . PRO A 1 285 ? -5.130 -12.718 -21.268 1.00 73.25 285 PRO A N 1
ATOM 2233 C CA . PRO A 1 285 ? -6.576 -12.701 -21.087 1.00 73.25 285 PRO A CA 1
ATOM 2234 C C . PRO A 1 285 ? -6.945 -12.636 -19.598 1.00 73.25 285 PRO A C 1
ATOM 2236 O O . PRO A 1 285 ? -6.311 -13.276 -18.759 1.00 73.25 285 PRO A O 1
ATOM 2239 N N . SER A 1 286 ? -7.994 -11.880 -19.261 1.00 67.44 286 SER A N 1
ATOM 2240 C CA . SER A 1 286 ? -8.482 -11.718 -17.877 1.00 67.44 286 SER A CA 1
ATOM 2241 C C . SER A 1 286 ? -9.195 -12.951 -17.317 1.00 67.44 286 SER A C 1
ATOM 2243 O O . SER A 1 286 ? -9.369 -13.061 -16.102 1.00 67.44 286 SER A O 1
ATOM 2245 N N . GLU A 1 287 ? -9.545 -13.905 -18.179 1.00 65.69 287 GLU A N 1
ATOM 2246 C CA . GLU A 1 287 ? -10.122 -15.195 -17.819 1.00 65.69 287 GLU A CA 1
ATOM 2247 C C . GLU A 1 287 ? -9.289 -16.313 -18.451 1.00 65.69 287 GLU A C 1
ATOM 2249 O O . GLU A 1 287 ? -8.887 -16.214 -19.613 1.00 65.69 287 GLU A O 1
ATOM 2254 N N . MET A 1 288 ? -9.025 -17.393 -17.703 1.00 59.41 288 MET A N 1
ATOM 2255 C CA . MET A 1 288 ? -8.422 -18.581 -18.307 1.00 59.41 288 MET A CA 1
ATOM 2256 C C . MET A 1 288 ? -9.361 -19.085 -19.408 1.00 59.41 288 MET A C 1
ATOM 2258 O O . MET A 1 288 ? -10.533 -19.338 -19.107 1.00 59.41 288 MET A O 1
ATOM 2262 N N . PRO A 1 289 ? -8.882 -19.301 -20.648 1.00 55.88 289 PRO A N 1
ATOM 2263 C CA . PRO A 1 289 ? -9.650 -20.078 -21.602 1.00 55.88 289 PRO A CA 1
ATOM 2264 C C . PRO A 1 289 ? -9.869 -21.444 -20.954 1.00 55.88 289 PRO A C 1
ATOM 2266 O O . PRO A 1 289 ? -8.910 -22.153 -20.647 1.00 55.88 289 PRO A O 1
ATOM 2269 N N . ARG A 1 290 ? -11.127 -21.774 -20.646 1.00 46.34 290 ARG A N 1
ATOM 2270 C CA . ARG A 1 290 ? -11.517 -23.071 -20.088 1.00 46.34 290 ARG A CA 1
ATOM 2271 C C . ARG A 1 290 ? -11.070 -24.157 -21.067 1.00 46.34 290 ARG A C 1
ATOM 2273 O O . ARG A 1 290 ? -11.795 -24.515 -21.987 1.00 46.34 290 ARG A O 1
ATOM 2280 N N . CYS A 1 291 ? -9.873 -24.693 -20.863 1.00 45.56 291 CYS A N 1
ATOM 2281 C CA . CYS A 1 291 ? -9.389 -25.891 -21.532 1.00 45.56 291 CYS A CA 1
ATOM 2282 C C . CYS A 1 291 ? -9.947 -27.106 -20.775 1.00 45.56 291 CYS A C 1
ATOM 2284 O O . CYS A 1 291 ? -9.222 -27.890 -20.173 1.00 45.56 291 CYS A O 1
ATOM 2286 N N . SER A 1 292 ? -11.276 -27.202 -20.723 1.00 42.19 292 SER A N 1
ATOM 2287 C CA . SER A 1 292 ? -11.990 -28.408 -20.321 1.00 42.19 292 SER A CA 1
ATOM 2288 C C . SER A 1 292 ? -13.030 -28.683 -21.394 1.00 42.19 292 SER A C 1
ATOM 2290 O O . SER A 1 292 ? -14.004 -27.943 -21.537 1.00 42.19 292 SER A O 1
ATOM 2292 N N . SER A 1 293 ? -12.761 -29.724 -22.170 1.00 44.47 293 SER A N 1
ATOM 2293 C CA . SER A 1 293 ? -13.632 -30.325 -23.166 1.00 44.47 293 SER A CA 1
ATOM 2294 C C . SER A 1 293 ? -15.108 -30.336 -22.742 1.00 44.47 293 SER A C 1
ATOM 2296 O O . SER A 1 293 ? -15.432 -30.758 -21.636 1.00 44.47 293 SER A O 1
ATOM 2298 N N . GLY A 1 294 ? -16.001 -29.938 -23.654 1.00 41.69 294 GLY A N 1
ATOM 2299 C CA . GLY A 1 294 ? -17.382 -30.433 -23.667 1.00 41.69 294 GLY A CA 1
ATOM 2300 C C . GLY A 1 294 ? -18.419 -29.743 -22.774 1.00 41.69 294 GLY A C 1
ATOM 2301 O O . GLY A 1 294 ? -19.254 -30.434 -22.203 1.00 41.69 294 GLY A O 1
ATOM 2302 N N . ALA A 1 295 ? -18.448 -28.412 -22.691 1.00 36.38 295 ALA A N 1
ATOM 2303 C CA . ALA A 1 295 ? -19.657 -27.708 -22.248 1.00 36.38 295 ALA A CA 1
ATOM 2304 C C . ALA A 1 295 ? -20.052 -26.657 -23.287 1.00 36.38 295 ALA A C 1
ATOM 2306 O O . ALA A 1 295 ? -19.588 -25.519 -23.273 1.00 36.38 295 ALA A O 1
ATOM 2307 N N . GLN A 1 296 ? -20.890 -27.105 -24.218 1.00 39.72 296 GLN A N 1
ATOM 2308 C CA . GLN A 1 296 ? -21.663 -26.307 -25.156 1.00 39.72 296 GLN A CA 1
ATOM 2309 C C . GLN A 1 296 ? -22.379 -25.183 -24.393 1.00 39.72 296 GLN A C 1
ATOM 2311 O O . GLN A 1 296 ? -23.379 -25.416 -23.721 1.00 39.72 296 GLN A O 1
ATOM 2316 N N . GLN A 1 297 ? -21.848 -23.960 -24.459 1.00 41.34 297 GLN A N 1
ATOM 2317 C CA . GLN A 1 297 ? -22.671 -22.778 -24.245 1.00 41.34 297 GLN A CA 1
ATOM 2318 C C . GLN A 1 297 ? -23.400 -22.526 -25.559 1.00 41.34 297 GLN A C 1
ATOM 2320 O O . GLN A 1 297 ? -22.806 -22.063 -26.531 1.00 41.34 297 GLN A O 1
ATOM 2325 N N . GLU A 1 298 ? -24.681 -22.891 -25.590 1.00 41.56 298 GLU A N 1
ATOM 2326 C CA . GLU A 1 298 ? -25.617 -22.403 -26.595 1.00 41.56 298 GLU A CA 1
ATOM 2327 C C . GLU A 1 298 ? -25.684 -20.874 -26.501 1.00 41.56 298 GLU A C 1
ATOM 2329 O O . GLU A 1 298 ? -26.315 -20.293 -25.621 1.00 41.56 298 GLU A O 1
ATOM 2334 N N . GLY A 1 299 ? -24.975 -20.224 -27.413 1.00 38.22 299 GLY A N 1
ATOM 2335 C CA . GLY A 1 299 ? -25.078 -18.811 -27.732 1.00 38.22 299 GLY A CA 1
ATOM 2336 C C . GLY A 1 299 ? -24.824 -18.670 -29.229 1.00 38.22 299 GLY A C 1
ATOM 2337 O O . GLY A 1 299 ? -23.915 -19.305 -29.755 1.00 38.22 299 GLY A O 1
ATOM 2338 N N . SER A 1 300 ? -25.682 -17.909 -29.904 1.00 33.75 300 SER A N 1
ATOM 2339 C CA . SER A 1 300 ? -25.846 -17.767 -31.359 1.00 33.75 300 SER A CA 1
ATOM 2340 C C . SER A 1 300 ? -24.577 -17.888 -32.232 1.00 33.75 300 SER A C 1
ATOM 2342 O O . SER A 1 300 ? -23.504 -17.413 -31.850 1.00 33.75 300 SER A O 1
ATOM 2344 N N . PRO A 1 301 ? -24.689 -18.449 -33.456 1.00 39.06 301 PRO A N 1
ATOM 2345 C CA . PRO A 1 301 ? -23.543 -18.719 -34.317 1.00 39.06 301 PRO A CA 1
ATOM 2346 C C . PRO A 1 301 ? -22.910 -17.403 -34.788 1.00 39.06 301 PRO A C 1
ATOM 2348 O O . PRO A 1 301 ? -23.547 -16.624 -35.493 1.00 39.06 301 PRO A O 1
ATOM 2351 N N . GLY A 1 302 ? -21.653 -17.153 -34.407 1.00 44.00 302 GLY A N 1
ATOM 2352 C CA . GLY A 1 302 ? -20.831 -16.114 -35.043 1.00 44.00 302 GLY A CA 1
ATOM 2353 C C . GLY A 1 302 ? -19.992 -15.206 -34.141 1.00 44.00 302 GLY A C 1
ATOM 2354 O O . GLY A 1 302 ? -19.223 -14.415 -34.677 1.00 44.00 302 GLY A O 1
ATOM 2355 N N . GLN A 1 303 ? -20.066 -15.294 -32.809 1.00 39.44 303 GLN A N 1
ATOM 2356 C CA . GLN A 1 303 ? -19.188 -14.502 -31.933 1.00 39.44 303 GLN A CA 1
ATOM 2357 C C . GLN A 1 303 ? -18.339 -15.389 -31.025 1.00 39.44 303 GLN A C 1
ATOM 2359 O O . GLN A 1 303 ? -18.752 -15.776 -29.936 1.00 39.44 303 GLN A O 1
ATOM 2364 N N . ILE A 1 304 ? -17.098 -15.644 -31.451 1.00 44.56 304 ILE A N 1
ATOM 2365 C CA . ILE A 1 304 ? -16.023 -16.039 -30.536 1.00 44.56 304 ILE A CA 1
ATOM 2366 C C . ILE A 1 304 ? -15.759 -14.817 -29.651 1.00 44.56 304 ILE A C 1
ATOM 2368 O O . ILE A 1 304 ? -15.010 -13.913 -30.018 1.00 44.56 304 ILE A O 1
ATOM 2372 N N . ARG A 1 305 ? -16.445 -14.731 -28.510 1.00 47.72 305 ARG A N 1
ATOM 2373 C CA . ARG A 1 305 ? -16.222 -13.664 -27.535 1.00 47.72 305 ARG A CA 1
ATOM 2374 C C . ARG A 1 305 ? -14.936 -14.008 -26.783 1.00 47.72 305 ARG A C 1
ATOM 2376 O O . ARG A 1 305 ? -14.968 -14.719 -25.785 1.00 47.72 305 ARG A O 1
ATOM 2383 N N . ALA A 1 306 ? -13.797 -13.579 -27.329 1.00 55.91 306 ALA A N 1
ATOM 2384 C CA . ALA A 1 306 ? -12.519 -13.680 -26.637 1.00 55.91 306 ALA A CA 1
ATOM 2385 C C . ALA A 1 306 ? -12.642 -12.988 -25.266 1.00 55.91 306 ALA A C 1
ATOM 2387 O O . ALA A 1 306 ? -13.246 -11.910 -25.194 1.00 55.91 306 ALA A O 1
ATOM 2388 N N . PRO A 1 307 ? -12.127 -13.593 -24.181 1.00 60.84 307 PRO A N 1
ATOM 2389 C CA . PRO A 1 307 ? -12.166 -12.963 -22.871 1.00 60.84 307 PRO A CA 1
ATOM 2390 C C . PRO A 1 307 ? -11.418 -11.622 -22.931 1.00 60.84 307 PRO A C 1
ATOM 2392 O O . PRO A 1 307 ? -10.381 -11.538 -23.597 1.00 60.84 307 PRO A O 1
ATOM 2395 N N . PRO A 1 308 ? -11.927 -10.565 -22.275 1.00 66.31 308 PRO A N 1
ATOM 2396 C CA . PRO A 1 308 ? -11.294 -9.253 -22.323 1.00 66.31 308 PRO A CA 1
ATOM 2397 C C . PRO A 1 308 ? -9.859 -9.340 -21.788 1.00 66.31 308 PRO A C 1
ATOM 2399 O O . PRO A 1 308 ? -9.580 -10.121 -20.876 1.00 66.31 308 PRO A O 1
ATOM 2402 N N . ALA A 1 309 ? -8.929 -8.571 -22.353 1.00 73.81 309 ALA A N 1
ATOM 2403 C CA . ALA A 1 309 ? -7.565 -8.480 -21.828 1.00 73.81 309 ALA A CA 1
ATOM 2404 C C . ALA A 1 309 ? -7.565 -7.900 -20.400 1.00 73.81 309 ALA A C 1
ATOM 2406 O O . ALA A 1 309 ? -8.526 -7.240 -19.999 1.00 73.81 309 ALA A O 1
ATOM 2407 N N . LEU A 1 310 ? -6.489 -8.114 -19.629 1.00 71.69 310 LEU A N 1
ATOM 2408 C CA . LEU A 1 310 ? -6.343 -7.487 -18.300 1.00 71.69 310 LEU A CA 1
ATOM 2409 C C . LEU A 1 310 ? -6.427 -5.955 -18.374 1.00 71.69 310 LEU A C 1
ATOM 2411 O O . LEU A 1 310 ? -6.884 -5.315 -17.427 1.00 71.69 310 LEU A O 1
ATOM 2415 N N . LEU A 1 311 ? -5.971 -5.376 -19.485 1.00 74.38 311 LEU A N 1
ATOM 2416 C CA . LEU A 1 311 ? -6.028 -3.948 -19.751 1.00 74.38 311 LEU A CA 1
ATOM 2417 C C . LEU A 1 311 ? -6.833 -3.688 -21.031 1.00 74.38 311 LEU A C 1
ATOM 2419 O O . LEU A 1 311 ? -6.422 -4.086 -22.117 1.00 74.38 311 LEU A O 1
ATOM 2423 N N . ASP A 1 312 ? -7.971 -3.004 -20.913 1.00 79.12 312 ASP A N 1
ATOM 2424 C CA . ASP A 1 312 ? -8.776 -2.613 -22.072 1.00 79.12 312 ASP A CA 1
ATOM 2425 C C . ASP A 1 312 ? -8.307 -1.266 -22.643 1.00 79.12 312 ASP A C 1
ATOM 2427 O O . ASP A 1 312 ? -8.151 -0.279 -21.913 1.00 79.12 312 ASP A O 1
ATOM 2431 N N . TRP A 1 313 ? -8.129 -1.206 -23.964 1.00 76.88 313 TRP A N 1
ATOM 2432 C CA . TRP A 1 313 ? -7.703 0.003 -24.667 1.00 76.88 313 TRP A CA 1
ATOM 2433 C C . TRP A 1 313 ? -8.677 1.161 -24.455 1.00 76.88 313 TRP A C 1
ATOM 2435 O O . TRP A 1 313 ? -8.242 2.297 -24.273 1.00 76.88 313 TRP A O 1
ATOM 2445 N N . THR A 1 314 ? -9.987 0.896 -24.404 1.00 77.00 314 THR A N 1
ATOM 2446 C CA . THR A 1 314 ? -10.976 1.970 -24.203 1.00 77.00 314 THR A CA 1
ATOM 2447 C C . THR A 1 314 ? -10.806 2.650 -22.843 1.00 77.00 314 THR A C 1
ATOM 2449 O O . THR A 1 314 ? -10.911 3.875 -22.726 1.00 77.00 314 THR A O 1
ATOM 2452 N N . THR A 1 315 ? -10.461 1.861 -21.822 1.00 78.06 315 THR A N 1
ATOM 2453 C CA . THR A 1 315 ? -10.234 2.337 -20.456 1.00 78.06 315 THR A CA 1
ATOM 2454 C C . THR A 1 315 ? -8.930 3.119 -20.363 1.00 78.06 315 THR A C 1
ATOM 2456 O O . THR A 1 315 ? -8.921 4.225 -19.823 1.00 78.06 315 THR A O 1
ATOM 2459 N N . VAL A 1 316 ? -7.848 2.597 -20.945 1.00 77.81 316 VAL A N 1
ATOM 2460 C CA . VAL A 1 316 ? -6.551 3.292 -20.999 1.00 77.81 316 VAL A CA 1
ATOM 2461 C C . VAL A 1 316 ? -6.691 4.617 -21.728 1.00 77.81 316 VAL A C 1
ATOM 2463 O O . VAL A 1 316 ? -6.230 5.637 -21.223 1.00 77.81 316 VAL A O 1
ATOM 2466 N N . ASN A 1 317 ? -7.402 4.624 -22.857 1.00 81.44 317 ASN A N 1
ATOM 2467 C CA . ASN A 1 317 ? -7.549 5.813 -23.678 1.00 81.44 317 ASN A CA 1
ATOM 2468 C C . ASN A 1 317 ? -8.315 6.940 -22.998 1.00 81.44 317 ASN A C 1
ATOM 2470 O O . ASN A 1 317 ? -8.083 8.119 -23.246 1.00 81.44 317 ASN A O 1
ATOM 2474 N N . ARG A 1 318 ? -9.239 6.573 -22.119 1.00 75.19 318 ARG A N 1
ATOM 2475 C CA . ARG A 1 318 ? -10.007 7.533 -21.341 1.00 75.19 318 ARG A CA 1
ATOM 2476 C C . ARG A 1 318 ? -9.251 8.049 -20.115 1.00 75.19 318 ARG A C 1
ATOM 2478 O O . ARG A 1 318 ? -9.540 9.156 -19.670 1.00 75.19 318 ARG A O 1
ATOM 2485 N N . GLN A 1 319 ? -8.351 7.249 -19.538 1.00 71.69 319 GLN A N 1
ATOM 2486 C CA . GLN A 1 319 ? -7.711 7.554 -18.254 1.00 71.69 319 GLN A CA 1
ATOM 2487 C C . GLN A 1 319 ? -6.266 8.053 -18.354 1.00 71.69 319 GLN A C 1
ATOM 2489 O O . GLN A 1 319 ? -5.818 8.739 -17.436 1.00 71.69 319 GLN A O 1
ATOM 2494 N N . MET A 1 320 ? -5.528 7.747 -19.426 1.00 67.81 320 MET A N 1
ATOM 2495 C CA . MET A 1 320 ? -4.172 8.266 -19.598 1.00 67.81 320 MET A CA 1
ATOM 2496 C C . MET A 1 320 ? -4.191 9.721 -20.090 1.00 67.81 320 MET A C 1
ATOM 2498 O O . MET A 1 320 ? -4.790 10.014 -21.123 1.00 67.81 320 MET A O 1
ATOM 2502 N N . PRO A 1 321 ? -3.504 10.639 -19.390 1.00 54.88 321 PRO A N 1
ATOM 2503 C CA . PRO A 1 321 ? -3.224 11.968 -19.902 1.00 54.88 321 PRO A CA 1
ATOM 2504 C C . PRO A 1 321 ? -1.992 11.882 -20.814 1.00 54.88 321 PRO A C 1
ATOM 2506 O O . PRO A 1 321 ? -0.865 12.015 -20.337 1.00 54.88 321 PRO A O 1
ATOM 2509 N N . TRP A 1 322 ? -2.190 11.583 -22.095 1.00 59.00 322 TRP A N 1
ATOM 2510 C CA . TRP A 1 322 ? -1.154 11.759 -23.120 1.00 59.00 322 TRP A CA 1
ATOM 2511 C C . TRP A 1 322 ? -1.103 13.194 -23.638 1.00 59.00 322 TRP A C 1
ATOM 2513 O O . TRP A 1 322 ? -2.173 13.841 -23.733 1.00 59.00 322 TRP A O 1
#

pLDDT: mean 70.37, std 18.49, range [23.83, 95.0]

Radius of gyration: 30.96 Å; chains: 1; bounding box: 78×84×75 Å

Foldseek 3Di:
DDDDPDPDDPVVCVVVVVVLVVVLVVVLVVQLCVQLVVVLVVVVVLLVVLLVVVLVVVVVVVVCVVVPPDDPPPPPDDDDDDDDDPPPPPPPPPDVVVVVVVVVVNVVSVVLSVLVSVLVSVLSSQLSNLVLQLFCNSGSVSVVVVVVCCVVCVPDPCCPARQNSNVVSVVVSVVSNVVVVVVSCCVRVNPPCCVVVPPDQDPVNVVSVVVSVVSVVVVVVVVDDDAQLNVVVVVLVVVLVVLRCQQCVVPDCRPVCVVCVPDPSPPDGSVVSVVVSVVVQQVAASHPPPPDPDDDPPDDPDDPPGHGGSDDPVVCVVPDPD

Organism: NCBI:txid129469